Protein AF-A0A8H3HZH6-F1 (afdb_monomer)

Mean predicted aligned error: 16.49 Å

Structure (mmCIF, N/CA/C/O backbone):
data_AF-A0A8H3HZH6-F1
#
_entry.id   AF-A0A8H3HZH6-F1
#
loop_
_atom_site.group_PDB
_atom_site.id
_atom_site.type_symbol
_atom_site.label_atom_id
_atom_site.label_alt_id
_atom_site.label_comp_id
_atom_site.label_asym_id
_atom_site.label_entity_id
_atom_site.label_seq_id
_atom_site.pdbx_PDB_ins_code
_atom_site.Cartn_x
_atom_site.Cartn_y
_atom_site.Cartn_z
_atom_site.occupancy
_atom_site.B_iso_or_equiv
_atom_site.auth_seq_id
_atom_site.auth_comp_id
_atom_site.auth_asym_id
_atom_site.auth_atom_id
_atom_site.pdbx_PDB_model_num
ATOM 1 N N . MET A 1 1 ? 17.191 64.608 -0.508 1.00 42.56 1 MET A N 1
ATOM 2 C CA . MET A 1 1 ? 16.137 65.541 -0.047 1.00 42.56 1 MET A CA 1
ATOM 3 C C . MET A 1 1 ? 15.314 65.892 -1.285 1.00 42.56 1 MET A C 1
ATOM 5 O O . MET A 1 1 ? 15.886 66.500 -2.168 1.00 42.56 1 MET A O 1
ATOM 9 N N . ALA A 1 2 ? 14.079 65.461 -1.520 1.00 37.16 2 ALA A N 1
ATOM 10 C CA . ALA A 1 2 ? 13.022 64.976 -0.645 1.00 37.16 2 ALA A CA 1
ATOM 11 C C . ALA A 1 2 ? 12.243 63.813 -1.300 1.00 37.16 2 ALA A C 1
ATOM 13 O O . ALA A 1 2 ? 12.226 63.664 -2.519 1.00 37.16 2 ALA A O 1
ATOM 14 N N . CYS A 1 3 ? 11.642 62.995 -0.437 1.00 34.94 3 CYS A N 1
ATOM 15 C CA . CYS A 1 3 ? 10.731 61.892 -0.728 1.00 34.94 3 CYS A CA 1
ATOM 16 C C . CYS A 1 3 ? 9.368 62.367 -1.249 1.00 34.94 3 CYS A C 1
ATOM 18 O O . CYS A 1 3 ? 8.954 63.466 -0.892 1.00 34.94 3 CYS A O 1
ATOM 20 N N . MET A 1 4 ? 8.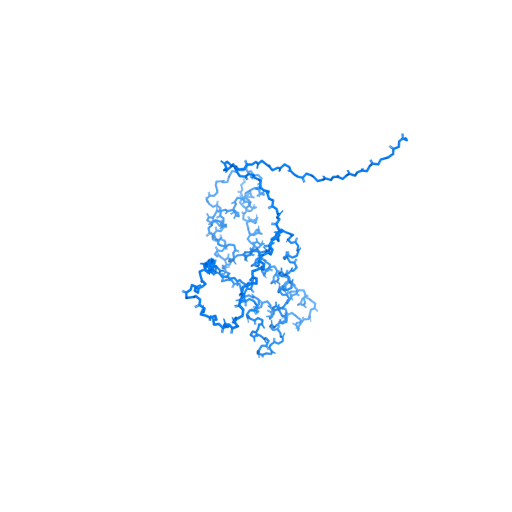654 61.474 -1.951 1.00 36.00 4 MET A N 1
ATOM 21 C CA . MET A 1 4 ? 7.293 60.960 -1.640 1.00 36.00 4 MET A CA 1
ATOM 22 C C . MET A 1 4 ? 6.729 60.245 -2.892 1.00 36.00 4 MET A C 1
ATOM 24 O O . MET A 1 4 ? 6.698 60.840 -3.960 1.00 36.00 4 MET A O 1
ATOM 28 N N . SER A 1 5 ? 6.597 58.906 -2.881 1.00 37.38 5 SER A N 1
ATOM 29 C CA . SER A 1 5 ? 5.371 58.126 -2.546 1.00 37.38 5 SER A CA 1
ATOM 30 C C . SER A 1 5 ? 4.333 58.187 -3.690 1.00 37.38 5 SER A C 1
ATOM 32 O O . SER A 1 5 ? 4.010 59.283 -4.116 1.00 37.38 5 SER A O 1
ATOM 34 N N . GLU A 1 6 ? 3.734 57.146 -4.269 1.00 37.59 6 GLU A N 1
ATOM 35 C CA . GLU A 1 6 ? 3.525 55.712 -4.005 1.00 37.59 6 GLU A CA 1
ATOM 36 C C . GLU A 1 6 ? 3.337 55.010 -5.378 1.00 37.59 6 GLU A C 1
ATOM 38 O O . GLU A 1 6 ? 3.194 55.692 -6.387 1.00 37.59 6 GLU A O 1
ATOM 43 N N . GLY A 1 7 ? 3.501 53.685 -5.507 1.00 35.84 7 GLY A N 1
ATOM 44 C CA . GLY A 1 7 ? 2.374 52.742 -5.680 1.00 35.84 7 GLY A CA 1
ATOM 45 C C . GLY A 1 7 ? 1.683 52.871 -7.057 1.00 35.84 7 GLY A C 1
ATOM 46 O O . GLY A 1 7 ? 1.222 53.933 -7.424 1.00 35.84 7 GLY A O 1
ATOM 47 N N . SER A 1 8 ? 1.467 51.861 -7.893 1.00 32.62 8 SER A N 1
ATOM 48 C CA . SER A 1 8 ? 1.307 50.429 -7.688 1.00 32.62 8 SER A CA 1
ATOM 49 C C . SER A 1 8 ? 0.962 49.794 -9.056 1.00 32.62 8 SER A C 1
ATOM 51 O O . SER A 1 8 ? 0.493 50.485 -9.954 1.00 32.62 8 SER A O 1
ATOM 53 N N . LEU A 1 9 ? 1.153 48.475 -9.155 1.00 35.97 9 LEU A N 1
ATOM 54 C CA . LEU A 1 9 ? 0.378 47.524 -9.971 1.00 35.97 9 LEU A CA 1
ATOM 55 C C . LEU A 1 9 ? 0.450 47.611 -11.514 1.00 35.97 9 LEU A C 1
ATOM 57 O O . LEU A 1 9 ? -0.189 48.412 -12.186 1.00 35.97 9 LEU A O 1
ATOM 61 N N . THR A 1 10 ? 1.160 46.623 -12.062 1.00 45.28 10 THR A N 1
ATOM 62 C CA . THR A 1 10 ? 0.930 45.992 -13.375 1.00 45.28 10 THR A CA 1
ATOM 63 C C . THR A 1 10 ? -0.520 45.429 -13.437 1.00 45.28 10 THR A C 1
ATOM 65 O O . THR A 1 1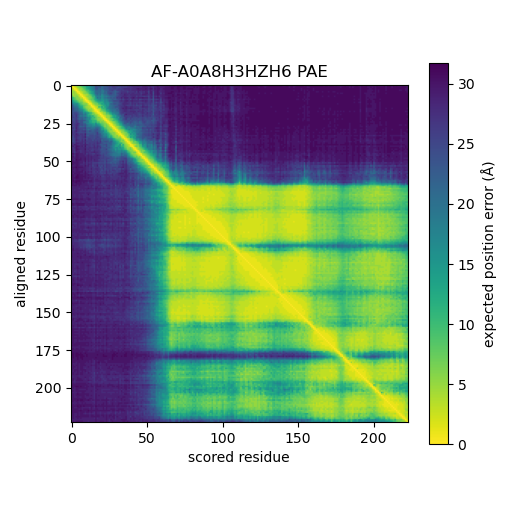0 ? -1.092 45.195 -12.368 1.00 45.28 10 THR A O 1
ATOM 68 N N . PRO A 1 11 ? -1.161 45.195 -14.613 1.00 47.19 11 PRO A N 1
ATOM 69 C CA . PRO A 1 11 ? -0.654 44.261 -15.618 1.00 47.19 11 PRO A CA 1
ATOM 70 C C . PRO A 1 11 ? -0.860 44.636 -17.095 1.00 47.19 11 PRO A C 1
ATOM 72 O O . PRO A 1 11 ? -1.882 45.152 -17.537 1.00 47.19 11 PRO A O 1
ATOM 75 N N . ASN A 1 12 ? 0.137 44.212 -17.870 1.00 48.34 12 ASN A N 1
ATOM 76 C CA . ASN A 1 12 ? 0.026 43.832 -19.271 1.00 48.34 12 ASN A CA 1
ATOM 77 C C . ASN A 1 12 ? -1.241 42.980 -19.480 1.00 48.34 12 ASN A C 1
ATOM 79 O O . ASN A 1 12 ? -1.318 41.850 -19.001 1.00 48.34 12 ASN A O 1
ATOM 83 N N . SER A 1 13 ? -2.229 43.521 -20.182 1.00 45.50 13 SER A N 1
ATOM 84 C CA . SER A 1 13 ? -3.333 42.758 -20.763 1.00 45.50 13 SER A CA 1
ATOM 85 C C . SER A 1 13 ? -3.584 43.335 -22.150 1.00 45.50 13 SER A C 1
ATOM 87 O O . SER A 1 13 ? -4.052 44.460 -22.310 1.00 45.50 13 SER A O 1
ATOM 89 N N . ALA A 1 14 ? -3.139 42.588 -23.157 1.00 46.59 14 ALA A N 1
ATOM 90 C CA . ALA A 1 14 ? -3.430 42.868 -24.551 1.00 46.59 14 ALA A CA 1
ATOM 91 C C . ALA A 1 14 ? -4.944 42.691 -24.802 1.00 46.59 14 ALA A C 1
ATOM 93 O O . ALA A 1 14 ? -5.542 41.797 -24.202 1.00 46.59 14 ALA A O 1
ATOM 94 N N . PRO A 1 15 ? -5.575 43.517 -25.652 1.00 49.03 15 PRO A N 1
ATOM 95 C CA . PRO A 1 15 ? -6.988 43.370 -25.991 1.00 49.03 15 PRO A CA 1
ATOM 96 C C . PRO A 1 15 ? -7.235 42.212 -26.976 1.00 49.03 15 PRO A C 1
ATOM 98 O O . PRO A 1 15 ? -6.506 42.060 -27.957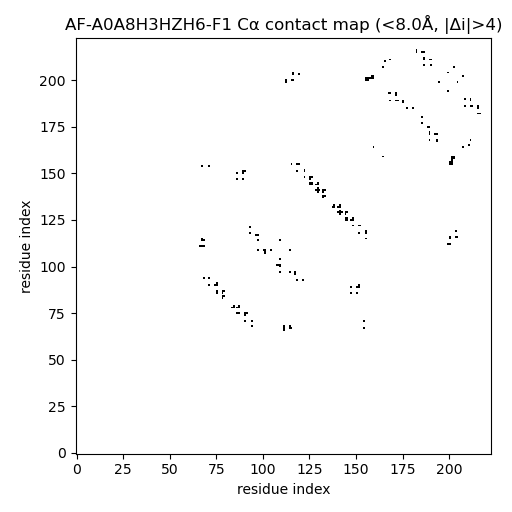 1.00 49.03 15 PRO A O 1
ATOM 101 N N . ASP A 1 16 ? -8.297 41.439 -26.730 1.00 43.91 16 ASP A N 1
ATOM 102 C CA . ASP A 1 16 ? -8.862 40.450 -27.655 1.00 43.91 16 ASP A CA 1
ATOM 103 C C . ASP A 1 16 ? -9.452 41.115 -28.916 1.00 43.91 16 ASP A C 1
ATOM 105 O O . ASP A 1 16 ? -9.878 42.274 -28.898 1.00 43.91 16 ASP A O 1
ATOM 109 N N . ALA A 1 17 ? -9.505 40.356 -30.015 1.00 53.81 17 ALA A N 1
ATOM 110 C CA . ALA A 1 17 ? -9.826 40.791 -31.382 1.00 53.81 17 ALA A CA 1
ATOM 111 C C . ALA A 1 17 ? -11.260 41.327 -31.622 1.00 53.81 17 ALA A C 1
ATOM 113 O O . ALA A 1 17 ? -11.624 41.587 -32.766 1.00 53.81 17 ALA A O 1
ATOM 114 N N . ASP A 1 18 ? -12.048 41.557 -30.568 1.00 51.75 18 ASP A N 1
ATOM 115 C CA . ASP A 1 18 ? -13.458 41.967 -30.648 1.00 51.75 18 ASP A CA 1
ATOM 116 C C . ASP A 1 18 ? -13.737 43.402 -30.154 1.00 51.75 18 ASP A C 1
ATOM 118 O O . ASP A 1 18 ? -14.893 43.796 -29.982 1.00 51.75 18 ASP A O 1
ATOM 122 N N . GLY A 1 19 ? -12.702 44.226 -29.955 1.00 54.84 19 GLY A N 1
ATOM 123 C CA . GLY A 1 19 ? -12.835 45.690 -30.005 1.00 54.84 19 GLY A CA 1
ATOM 124 C C . GLY A 1 19 ? -13.855 46.330 -29.049 1.00 54.84 19 GLY A C 1
ATOM 125 O O . GLY A 1 19 ? -14.486 47.323 -29.412 1.00 54.84 19 GLY A O 1
ATOM 126 N N . ARG A 1 20 ? -14.033 45.810 -27.827 1.00 48.19 20 ARG A N 1
ATOM 127 C CA . ARG A 1 20 ? -14.873 46.461 -26.805 1.00 48.19 20 ARG A CA 1
ATOM 128 C C . ARG A 1 20 ? -14.065 46.860 -25.582 1.00 48.19 20 ARG A C 1
ATOM 130 O O . ARG A 1 20 ? -13.800 46.058 -24.695 1.00 48.19 20 ARG A O 1
ATOM 137 N N . ALA A 1 21 ? -13.745 48.146 -25.530 1.00 38.12 21 ALA A N 1
ATOM 138 C CA . ALA A 1 21 ? -13.441 48.855 -24.297 1.00 38.12 21 ALA A CA 1
ATOM 139 C C . ALA A 1 21 ? -14.623 49.765 -23.920 1.00 38.12 21 ALA A C 1
ATOM 141 O O . ALA A 1 21 ? -15.498 50.031 -24.743 1.00 38.12 21 ALA A O 1
ATOM 142 N N . VAL A 1 22 ? -14.541 50.325 -22.710 1.00 41.56 22 VAL A N 1
ATOM 143 C CA . VAL A 1 22 ? -15.356 51.422 -22.147 1.00 41.56 22 VAL A CA 1
ATOM 144 C C . VAL A 1 22 ? -16.562 50.925 -21.328 1.00 41.56 22 VAL A C 1
ATOM 146 O O . VAL A 1 22 ? -17.554 50.447 -21.863 1.00 41.56 22 VAL A O 1
ATOM 149 N N . ILE A 1 23 ? -16.424 50.782 -20.001 1.00 39.16 23 ILE A N 1
ATOM 150 C CA . ILE A 1 23 ? -16.437 51.824 -18.941 1.00 39.16 23 ILE A CA 1
ATOM 151 C C . ILE A 1 23 ? -17.796 52.552 -18.881 1.00 39.16 23 ILE A C 1
ATOM 153 O O . ILE A 1 23 ? -18.158 53.298 -19.777 1.00 39.16 23 ILE A O 1
ATO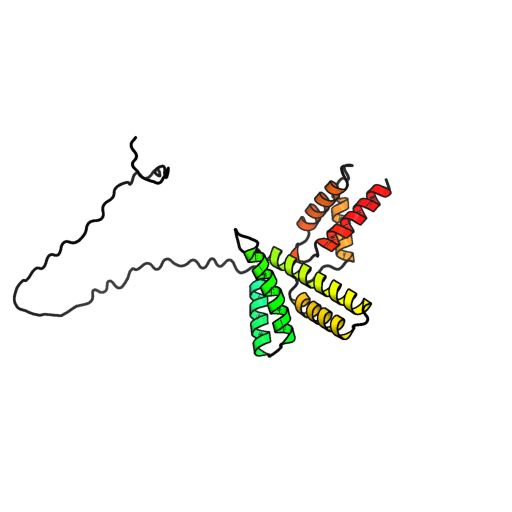M 157 N N . THR A 1 24 ? -18.528 52.397 -17.778 1.00 40.97 24 THR A N 1
ATOM 158 C CA . THR A 1 24 ? -18.887 53.474 -16.826 1.00 40.97 24 THR A CA 1
ATOM 159 C C . THR A 1 24 ? -20.099 53.063 -16.001 1.00 40.97 24 THR A C 1
ATOM 161 O O . THR A 1 24 ? -21.209 52.846 -16.474 1.00 40.97 24 THR A O 1
ATOM 164 N N . ASN A 1 25 ? -19.819 52.967 -14.713 1.00 46.00 25 ASN A N 1
ATOM 165 C CA . ASN A 1 25 ? -20.746 52.911 -13.607 1.00 46.00 25 ASN A CA 1
ATOM 166 C C . ASN A 1 25 ? -21.435 54.287 -13.473 1.00 46.00 25 ASN A C 1
ATOM 168 O O . ASN A 1 25 ? -20.732 55.293 -13.415 1.00 46.00 25 ASN A O 1
ATOM 172 N N . ASN A 1 26 ? -22.769 54.349 -13.429 1.00 42.47 26 ASN A N 1
ATOM 173 C CA . ASN A 1 26 ? -23.524 55.478 -12.859 1.00 42.47 26 ASN A CA 1
ATOM 174 C C . ASN A 1 26 ? -24.984 55.024 -12.657 1.00 42.47 26 ASN A C 1
ATOM 176 O O . ASN A 1 26 ? -25.710 54.773 -13.612 1.00 42.47 26 ASN A O 1
ATOM 180 N N . MET A 1 27 ? -25.374 54.635 -11.445 1.00 38.91 27 MET A N 1
ATOM 181 C CA . MET A 1 27 ? -25.937 55.522 -10.420 1.00 38.91 27 MET A CA 1
ATOM 182 C C . MET A 1 27 ? -27.237 56.207 -10.873 1.00 38.91 27 MET A C 1
ATOM 184 O O . MET A 1 27 ? -27.240 57.141 -11.664 1.00 38.91 27 MET A O 1
ATOM 188 N N . PHE A 1 28 ? -28.336 55.710 -10.300 1.00 44.03 28 PHE A N 1
ATOM 189 C CA . PHE A 1 28 ? -29.500 56.467 -9.837 1.00 44.03 28 PHE A CA 1
ATOM 190 C C . PHE A 1 28 ? -30.035 57.596 -10.735 1.00 44.03 28 PHE A C 1
ATOM 192 O O . PHE A 1 28 ? -29.518 58.710 -10.752 1.00 44.03 28 PHE A O 1
ATOM 199 N N . ARG A 1 29 ? -31.237 57.388 -11.283 1.00 41.62 29 ARG A N 1
ATOM 200 C CA . ARG A 1 29 ? -32.200 58.486 -11.429 1.00 41.62 29 ARG A CA 1
ATOM 201 C C . ARG A 1 29 ? -33.621 58.005 -11.163 1.00 41.62 29 ARG A C 1
ATOM 203 O O . ARG A 1 29 ? -34.257 57.364 -11.992 1.00 41.62 29 ARG A O 1
ATOM 210 N N . GLN A 1 30 ? -34.092 58.339 -9.964 1.00 41.88 30 GLN A N 1
ATOM 211 C CA . GLN A 1 30 ? -35.499 58.340 -9.591 1.00 41.88 30 GLN A CA 1
ATOM 212 C C . GLN A 1 30 ? -36.287 59.231 -10.556 1.00 41.88 30 GLN A C 1
ATOM 214 O O . GLN A 1 30 ? -35.918 60.381 -10.804 1.00 41.88 30 GLN A O 1
ATOM 219 N N . ARG A 1 31 ? -37.418 58.721 -11.040 1.00 37.19 31 ARG A N 1
ATOM 220 C CA . ARG A 1 31 ? -38.524 59.545 -11.523 1.00 37.19 31 ARG A CA 1
ATOM 221 C C . ARG A 1 31 ? -39.779 59.107 -10.784 1.00 37.19 31 ARG A C 1
ATOM 223 O O . ARG A 1 31 ? -40.437 58.139 -11.147 1.00 37.19 31 ARG A O 1
ATOM 230 N N . VAL A 1 32 ? -40.050 59.817 -9.696 1.00 39.25 32 VAL A N 1
ATOM 231 C CA . VAL A 1 32 ? -41.335 59.800 -9.005 1.00 39.25 32 VAL A CA 1
ATOM 232 C C . VAL A 1 32 ? -42.295 60.616 -9.867 1.00 39.25 32 VAL A C 1
ATOM 234 O O . VAL A 1 32 ? -42.118 61.823 -10.006 1.00 39.25 32 VAL A O 1
ATOM 237 N N . CYS A 1 33 ? -43.290 59.964 -10.466 1.00 33.44 33 CYS A N 1
ATOM 238 C CA . CYS A 1 33 ? -44.463 60.647 -10.999 1.00 33.44 33 CYS A CA 1
ATOM 239 C C . CYS A 1 33 ? -45.615 60.441 -10.018 1.00 33.44 33 CYS A C 1
ATOM 241 O O . CYS A 1 33 ? -46.236 59.383 -9.972 1.00 33.44 33 CYS A O 1
ATOM 243 N N . LEU A 1 34 ? -45.870 61.482 -9.226 1.00 46.75 34 LEU A N 1
ATOM 244 C CA . LEU A 1 34 ? -47.130 61.704 -8.531 1.00 46.75 34 LEU A CA 1
ATOM 245 C C . LEU A 1 34 ? -48.154 62.167 -9.572 1.00 46.75 34 LEU A C 1
ATOM 247 O O . LEU A 1 34 ? -48.068 63.286 -10.072 1.00 46.75 34 LEU A O 1
ATOM 251 N N . CYS A 1 35 ? -49.113 61.309 -9.907 1.00 34.81 35 CYS A N 1
ATOM 252 C CA . CYS A 1 35 ? -50.311 61.711 -10.631 1.00 34.81 35 CYS A CA 1
ATOM 253 C C . CYS A 1 35 ? -51.535 61.097 -9.943 1.00 34.81 35 CYS A C 1
ATOM 255 O O . CYS A 1 35 ? -51.683 59.881 -9.910 1.00 34.81 35 CYS A O 1
ATOM 257 N N . GLY A 1 36 ? -52.369 61.970 -9.374 1.00 38.59 36 GLY A N 1
ATOM 258 C CA . GLY A 1 36 ? -53.824 61.820 -9.314 1.00 38.59 36 GLY A CA 1
ATOM 259 C C . GLY A 1 36 ? -54.407 60.643 -8.530 1.00 38.59 36 GLY A C 1
ATOM 260 O O . GLY A 1 36 ? -54.709 59.606 -9.101 1.00 38.59 36 GLY A O 1
ATOM 261 N N . SER A 1 37 ? -54.652 60.868 -7.236 1.00 50.69 37 SER A N 1
ATOM 262 C CA . SER A 1 37 ? -55.791 60.404 -6.417 1.00 50.69 37 SER A CA 1
ATOM 263 C C . SER A 1 37 ? -56.590 59.151 -6.816 1.00 50.69 37 SER A C 1
ATOM 265 O O . SER A 1 37 ? -57.819 59.183 -6.798 1.00 50.69 37 SER A O 1
ATOM 267 N N . GLN A 1 38 ? -55.940 58.007 -7.036 1.00 39.31 3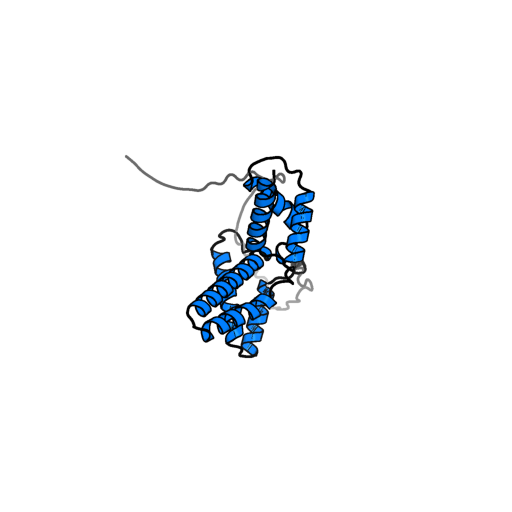8 GLN A N 1
ATOM 268 C CA . GLN A 1 38 ? -56.578 56.723 -6.745 1.00 39.31 38 GLN A CA 1
ATOM 269 C C . GLN A 1 38 ? -55.542 55.635 -6.468 1.00 39.31 38 GLN A C 1
ATOM 271 O O . GLN A 1 38 ? -54.765 55.232 -7.330 1.00 39.31 38 GLN A O 1
ATOM 276 N N . VAL A 1 39 ? -55.531 55.148 -5.228 1.00 45.44 39 VAL A N 1
ATOM 277 C CA . VAL A 1 39 ? -54.754 53.974 -4.836 1.00 45.44 39 VAL A CA 1
ATOM 278 C C . VAL A 1 39 ? -55.442 52.747 -5.434 1.00 45.44 39 VAL A C 1
ATOM 280 O O . VAL A 1 39 ? -56.345 52.169 -4.838 1.00 45.44 39 VAL A O 1
ATOM 283 N N . CYS A 1 40 ? -55.025 52.350 -6.632 1.00 32.56 40 CYS A N 1
ATOM 284 C CA . CYS A 1 40 ? -55.362 51.054 -7.211 1.00 32.56 40 CYS A CA 1
ATOM 285 C C . CYS A 1 40 ? -54.128 50.154 -7.156 1.00 32.56 40 CYS A C 1
ATOM 287 O O . CYS A 1 40 ? -53.352 50.059 -8.103 1.00 32.56 40 CYS A O 1
ATOM 289 N N . PHE A 1 41 ? -53.950 49.468 -6.025 1.00 40.66 41 PHE A N 1
ATOM 290 C CA . PHE A 1 41 ? -52.987 48.378 -5.908 1.00 40.66 41 PHE A CA 1
ATOM 291 C C . PHE A 1 41 ? -53.590 47.127 -6.554 1.00 40.66 41 PHE A C 1
ATOM 293 O O . PHE A 1 41 ? -54.241 46.308 -5.910 1.00 40.66 41 PHE A O 1
ATOM 300 N N . ARG A 1 42 ? -53.425 47.005 -7.870 1.00 42.12 42 ARG A N 1
ATOM 301 C CA . ARG A 1 42 ? -53.772 45.801 -8.625 1.00 42.12 42 ARG A CA 1
ATOM 302 C C . ARG A 1 42 ? -52.541 45.395 -9.417 1.00 42.12 42 ARG A C 1
ATOM 304 O O . ARG A 1 42 ? -52.437 45.672 -10.604 1.00 42.12 42 ARG A O 1
ATOM 311 N N . TYR A 1 43 ? -51.583 44.759 -8.744 1.00 45.53 43 TYR A N 1
ATOM 312 C CA . TYR A 1 43 ? -50.508 44.061 -9.443 1.00 45.53 43 TYR A CA 1
ATOM 313 C C . TYR A 1 43 ? -51.092 42.798 -10.076 1.00 45.53 43 TYR A C 1
ATOM 315 O O . TYR A 1 43 ? -51.086 41.711 -9.504 1.00 45.53 43 TYR A O 1
ATOM 323 N N . THR A 1 44 ? -51.616 42.952 -11.288 1.00 44.94 44 THR A N 1
ATOM 324 C CA . THR A 1 44 ? -51.597 41.879 -12.276 1.00 44.94 44 THR A CA 1
ATOM 325 C C . THR A 1 44 ? -50.133 41.533 -12.522 1.00 44.94 44 THR A C 1
ATOM 327 O O . THR A 1 44 ? -49.425 42.279 -13.199 1.00 44.94 44 THR A O 1
ATOM 330 N N . LEU A 1 45 ? -49.658 40.443 -11.917 1.00 51.69 45 LEU A N 1
ATOM 331 C CA . LEU A 1 45 ? -48.338 39.904 -12.216 1.00 51.69 45 LEU A CA 1
ATOM 332 C C . LEU A 1 45 ? -48.292 39.555 -13.712 1.00 51.69 45 LEU A C 1
ATOM 334 O O . LEU A 1 45 ? -49.131 38.774 -14.175 1.00 51.69 45 LEU A O 1
ATOM 338 N N . PRO A 1 46 ? -47.353 40.122 -14.487 1.00 45.81 46 PRO A N 1
ATOM 339 C CA . PRO A 1 46 ? -47.164 39.716 -15.865 1.00 45.81 46 PRO A CA 1
ATOM 340 C C . PRO A 1 46 ? -46.750 38.243 -15.888 1.00 45.81 46 PRO A C 1
ATOM 342 O O . PRO A 1 46 ? -45.832 37.818 -15.185 1.00 45.81 46 PRO A O 1
ATOM 345 N N . ARG A 1 47 ? -47.424 37.462 -16.735 1.00 49.38 47 ARG A N 1
ATOM 346 C CA . ARG A 1 47 ? -47.133 36.055 -17.062 1.00 49.38 47 ARG A CA 1
ATOM 347 C C . ARG A 1 47 ? -45.833 35.921 -17.877 1.00 49.38 47 ARG A C 1
ATOM 349 O O . ARG A 1 47 ? -45.752 35.128 -18.803 1.00 49.38 47 ARG A O 1
ATOM 356 N N . SER A 1 48 ? -44.819 36.713 -17.552 1.00 51.69 48 SER A N 1
ATOM 357 C CA . SER A 1 48 ? -43.438 36.577 -18.008 1.00 51.69 48 SER A CA 1
ATOM 358 C C . SER A 1 48 ? -42.630 36.015 -16.841 1.00 51.69 48 SER A C 1
ATOM 360 O O . SER A 1 48 ? -41.747 36.665 -16.279 1.00 51.69 48 SER A O 1
ATOM 362 N N . ALA A 1 49 ? -43.035 34.828 -16.396 1.00 50.47 49 ALA A N 1
ATOM 363 C CA . ALA A 1 49 ? -42.372 34.101 -15.333 1.00 50.47 49 ALA A CA 1
ATOM 364 C C . ALA A 1 49 ? -41.011 33.613 -15.845 1.00 50.47 49 ALA A C 1
ATOM 366 O O . ALA A 1 49 ? -40.935 32.691 -16.647 1.00 50.47 49 ALA A O 1
ATOM 367 N N . LEU A 1 50 ? -39.961 34.282 -15.369 1.00 51.59 50 LEU A N 1
ATOM 368 C CA . LEU A 1 50 ? -38.610 33.759 -15.172 1.00 51.59 50 LEU A CA 1
ATOM 369 C C . LEU A 1 50 ? -38.039 32.915 -16.323 1.00 51.59 50 LEU A C 1
ATOM 371 O O . LEU A 1 50 ? -37.762 31.730 -16.167 1.00 51.59 50 LEU A O 1
ATOM 375 N N . SER A 1 51 ? -37.667 33.580 -17.414 1.00 45.38 51 SER A N 1
ATOM 376 C CA . SER A 1 51 ? -36.569 33.123 -18.279 1.00 45.38 51 SER A CA 1
ATOM 377 C C . SER A 1 51 ? -35.212 33.400 -17.616 1.00 45.38 51 SER A C 1
ATOM 379 O O . SER A 1 51 ? -34.301 33.940 -18.238 1.00 45.38 51 SER A O 1
ATOM 381 N N . PHE A 1 52 ? -35.063 33.084 -16.327 1.00 48.28 52 PHE A N 1
ATOM 382 C CA . PHE A 1 52 ? -33.733 32.961 -15.746 1.00 48.28 52 PHE A CA 1
ATOM 383 C C . PHE A 1 52 ? -33.208 31.620 -16.227 1.00 48.28 52 PHE A C 1
ATOM 385 O O . PHE A 1 52 ? -33.528 30.578 -15.659 1.00 48.28 52 PHE A O 1
ATOM 392 N N . GLY A 1 53 ? -32.464 31.658 -17.333 1.00 53.16 53 GLY A N 1
ATOM 393 C CA . GLY A 1 53 ? -31.690 30.527 -17.812 1.00 53.16 53 GLY A CA 1
ATOM 394 C C . GLY A 1 53 ? -30.772 30.069 -16.692 1.00 53.16 53 GLY A C 1
ATOM 395 O O . GLY A 1 53 ? -29.706 30.639 -16.483 1.00 53.16 53 GLY A O 1
ATOM 396 N N . ILE A 1 54 ? -31.214 29.063 -15.939 1.00 60.06 54 ILE A N 1
ATOM 397 C CA . ILE A 1 54 ? -30.342 28.278 -15.083 1.00 60.06 54 ILE A CA 1
ATOM 398 C C . ILE A 1 54 ? -29.345 27.668 -16.067 1.00 60.06 54 ILE A C 1
ATOM 400 O O . ILE A 1 54 ? -29.775 26.866 -16.902 1.00 60.06 54 ILE A O 1
ATOM 404 N N . PRO A 1 55 ? -28.053 28.054 -16.054 1.00 54.28 55 PRO A N 1
ATOM 405 C CA . PRO A 1 55 ? -27.089 27.346 -16.870 1.00 54.28 55 PRO A CA 1
ATOM 406 C C . PRO A 1 55 ? -27.174 25.900 -16.406 1.00 54.28 55 PRO A C 1
ATOM 408 O O .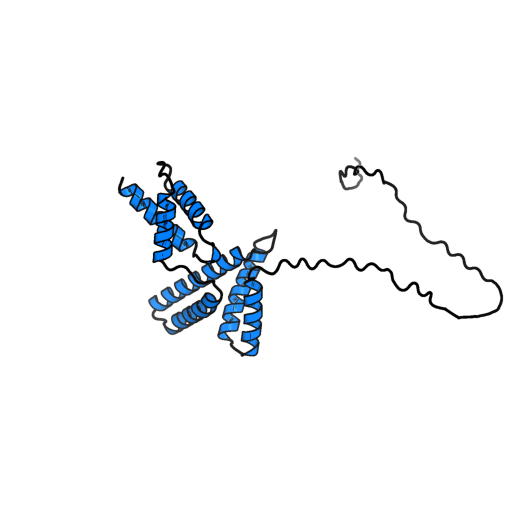 PRO A 1 55 ? -27.015 25.625 -15.211 1.00 54.28 55 PRO A O 1
ATOM 411 N N . ALA A 1 56 ? -27.517 24.998 -17.327 1.00 51.72 56 ALA A N 1
ATOM 412 C CA . ALA A 1 56 ? -27.448 23.577 -17.073 1.00 51.72 56 ALA A CA 1
ATOM 413 C C . ALA A 1 56 ? -26.051 23.339 -16.507 1.00 51.72 56 ALA A C 1
ATOM 415 O O . ALA A 1 56 ? -25.048 23.499 -17.209 1.00 51.72 56 ALA A O 1
ATOM 416 N N . ARG A 1 57 ? -25.973 23.060 -15.200 1.00 56.00 57 ARG A N 1
ATOM 417 C CA . ARG A 1 57 ? -24.755 22.519 -14.626 1.00 56.00 57 ARG A CA 1
ATOM 418 C C . ARG A 1 57 ? -24.626 21.204 -15.355 1.00 56.00 57 ARG A C 1
ATOM 420 O O . ARG A 1 57 ? -25.356 20.263 -15.054 1.00 56.00 57 ARG A O 1
ATOM 427 N N . HIS A 1 58 ? -23.779 21.189 -16.375 1.00 53.16 58 HIS A N 1
ATOM 428 C CA . HIS A 1 58 ? -23.256 19.963 -16.916 1.00 53.16 58 HIS A CA 1
ATOM 429 C C . HIS A 1 58 ? -22.578 19.318 -15.713 1.00 53.16 58 HIS A C 1
ATOM 431 O O . HIS A 1 58 ? -21.458 19.667 -15.347 1.00 53.16 58 HIS A O 1
ATOM 437 N N . PHE A 1 59 ? -23.314 18.455 -15.010 1.00 54.31 59 PHE A N 1
ATOM 438 C CA . PHE A 1 59 ? -22.693 17.386 -14.265 1.00 54.31 59 PHE A CA 1
ATOM 439 C C . PHE A 1 59 ? -21.941 16.647 -15.356 1.00 54.31 59 PHE A C 1
ATOM 441 O O . PHE A 1 59 ? -22.553 15.918 -16.137 1.00 54.31 59 PHE A O 1
ATOM 448 N N . ALA A 1 60 ? -20.654 16.968 -15.500 1.00 51.44 60 ALA A N 1
ATOM 449 C CA . ALA A 1 60 ? -19.736 16.140 -16.241 1.00 51.44 60 ALA A CA 1
ATOM 450 C C . ALA A 1 60 ? -19.920 14.759 -15.624 1.00 51.44 60 ALA A C 1
ATOM 452 O O . ALA A 1 60 ? -19.511 14.491 -14.495 1.00 51.44 60 ALA A O 1
ATOM 453 N N . SER A 1 61 ? -20.689 13.934 -16.322 1.00 49.12 61 SER A N 1
ATOM 454 C CA . SER A 1 61 ? -20.903 12.539 -16.000 1.00 49.12 61 SER A CA 1
ATOM 455 C C . SER A 1 61 ? -19.685 11.800 -16.525 1.00 49.12 61 SER A C 1
ATOM 457 O O . SER A 1 61 ? -19.782 10.866 -17.310 1.00 49.12 61 SER A O 1
ATOM 459 N N . ASP A 1 62 ? -18.514 12.236 -16.067 1.00 58.28 62 ASP A N 1
ATOM 460 C CA . ASP A 1 62 ? -17.356 11.375 -16.027 1.00 58.28 62 ASP A CA 1
ATOM 461 C C . ASP A 1 62 ? -17.714 10.326 -14.978 1.00 58.28 62 ASP A C 1
ATOM 463 O O . ASP A 1 62 ? -17.546 10.523 -13.773 1.00 58.28 62 ASP A O 1
ATOM 467 N N . ALA A 1 63 ? -18.352 9.247 -15.437 1.00 47.81 63 ALA A N 1
ATOM 468 C CA . ALA A 1 63 ? -18.642 8.082 -14.624 1.00 47.81 63 ALA A CA 1
ATOM 469 C C . ALA A 1 63 ? -17.365 7.737 -13.843 1.00 47.81 63 ALA A C 1
ATOM 471 O O . ALA A 1 63 ? -16.299 7.616 -14.460 1.00 47.81 63 ALA A O 1
ATOM 472 N N . PRO A 1 64 ? -17.414 7.642 -12.503 1.00 50.72 64 PRO A N 1
ATOM 473 C CA . PRO A 1 64 ? -16.193 7.530 -11.736 1.00 50.72 64 PRO A CA 1
ATOM 474 C C . PRO A 1 64 ? -15.521 6.208 -12.095 1.00 50.72 64 PRO A C 1
ATOM 476 O O . PRO A 1 64 ? -16.014 5.127 -11.766 1.00 50.72 64 PRO A O 1
ATOM 479 N N . LYS A 1 65 ? -14.348 6.305 -12.733 1.00 57.84 65 LYS A N 1
ATOM 480 C CA . LYS A 1 65 ? -13.300 5.294 -12.575 1.00 57.84 65 LYS A CA 1
ATOM 481 C C . LYS A 1 65 ? -13.223 5.003 -11.080 1.00 57.84 65 LYS A C 1
ATOM 483 O O . LYS A 1 65 ? -13.126 5.950 -10.305 1.00 57.84 65 LYS A O 1
ATOM 488 N N . PHE A 1 66 ? -13.334 3.730 -10.704 1.00 73.06 66 PHE A N 1
ATOM 489 C CA . PHE A 1 66 ? -13.273 3.223 -9.332 1.00 73.06 66 PHE A CA 1
ATOM 490 C C . PHE A 1 66 ? -12.470 4.148 -8.390 1.00 73.06 66 PHE A C 1
ATOM 492 O O . PHE A 1 66 ? -11.241 4.150 -8.404 1.00 73.06 66 PHE A O 1
ATOM 499 N N . ASP A 1 67 ? -13.173 4.981 -7.612 1.00 86.00 67 ASP A N 1
ATOM 500 C CA . ASP A 1 67 ? -12.535 5.922 -6.690 1.00 86.00 67 ASP A CA 1
ATOM 501 C C . ASP A 1 67 ? -12.396 5.264 -5.317 1.00 86.00 67 ASP A C 1
ATOM 503 O O . ASP A 1 67 ? -13.349 5.118 -4.540 1.00 86.00 67 ASP A O 1
ATOM 507 N N . VAL A 1 68 ? -11.165 4.858 -5.030 1.00 89.12 68 VAL A N 1
ATOM 508 C CA . VAL A 1 68 ? -10.767 4.203 -3.784 1.00 89.12 68 VAL A CA 1
ATOM 509 C C . VAL A 1 68 ? -11.030 5.103 -2.576 1.00 89.12 68 VAL A C 1
ATOM 511 O O . VAL A 1 68 ? -11.422 4.616 -1.515 1.00 89.12 68 VAL A O 1
ATOM 514 N N . ARG A 1 69 ? -10.888 6.426 -2.724 1.00 90.50 69 ARG A N 1
ATOM 515 C CA . ARG A 1 69 ? -11.142 7.393 -1.649 1.00 90.50 69 ARG A CA 1
ATOM 516 C C . ARG A 1 69 ? -12.609 7.382 -1.238 1.00 90.50 69 ARG A C 1
ATOM 518 O O . ARG A 1 69 ? -12.913 7.453 -0.046 1.00 90.50 69 ARG A O 1
ATOM 525 N N . ILE A 1 70 ? -13.515 7.312 -2.213 1.00 91.38 70 ILE A N 1
ATOM 526 C CA . ILE A 1 70 ? -14.957 7.233 -1.958 1.00 91.38 70 ILE A CA 1
ATOM 527 C C . ILE A 1 70 ? -15.277 5.905 -1.268 1.00 91.38 70 ILE A C 1
ATOM 529 O O . ILE A 1 70 ? -15.903 5.924 -0.207 1.00 91.38 70 ILE A O 1
ATOM 533 N N . ARG A 1 71 ? -14.751 4.780 -1.776 1.00 91.44 71 ARG A N 1
ATOM 534 C CA . ARG A 1 71 ? -14.959 3.462 -1.150 1.00 91.44 71 ARG A CA 1
ATOM 535 C C . ARG A 1 71 ? -14.475 3.414 0.301 1.00 91.44 71 ARG A C 1
ATOM 537 O O . ARG A 1 71 ? -15.228 2.979 1.165 1.00 91.44 71 ARG A O 1
ATOM 544 N N . LEU A 1 72 ? -13.278 3.928 0.601 1.00 93.44 72 LEU A N 1
ATOM 545 C CA . LEU A 1 72 ? -12.755 4.002 1.975 1.00 93.44 72 LEU A CA 1
ATOM 546 C C . LEU A 1 72 ? -13.668 4.817 2.902 1.00 93.44 72 LEU A C 1
ATOM 548 O O . LEU A 1 72 ? -13.882 4.446 4.055 1.00 93.44 72 LEU A O 1
ATOM 552 N N . ARG A 1 73 ? -14.234 5.927 2.416 1.00 93.88 73 ARG A N 1
ATOM 553 C CA . ARG A 1 73 ? -15.156 6.750 3.215 1.00 93.88 73 ARG A CA 1
ATOM 554 C C . ARG A 1 73 ? -16.490 6.067 3.461 1.00 93.88 73 ARG A C 1
ATOM 556 O O . ARG A 1 73 ? -17.043 6.218 4.549 1.00 93.88 73 ARG A O 1
ATOM 563 N N . ASP A 1 74 ? -17.019 5.351 2.481 1.00 94.38 74 ASP A N 1
ATOM 564 C CA . ASP A 1 74 ? -18.280 4.633 2.648 1.00 94.38 74 ASP A CA 1
ATOM 565 C C . ASP A 1 74 ? -18.119 3.429 3.577 1.00 94.38 74 ASP A C 1
ATOM 567 O O . ASP A 1 74 ? -18.937 3.241 4.477 1.00 94.38 74 ASP A O 1
ATOM 571 N N . GLU A 1 75 ? -17.008 2.708 3.468 1.00 93.75 75 GLU A N 1
ATOM 572 C CA . GLU A 1 75 ? -16.636 1.635 4.394 1.00 93.75 75 GLU A CA 1
ATOM 573 C C . GLU A 1 75 ? -16.401 2.149 5.819 1.00 93.75 75 GLU A C 1
ATOM 575 O O . GLU A 1 75 ? -16.846 1.527 6.783 1.00 93.75 75 GLU A O 1
ATOM 580 N N . LEU A 1 76 ? -15.808 3.338 5.987 1.00 95.06 76 LEU A N 1
ATOM 581 C CA . LEU A 1 76 ? -15.714 3.974 7.303 1.00 95.06 76 LEU A CA 1
ATOM 582 C C . LEU A 1 76 ? -17.103 4.224 7.910 1.00 95.06 76 LEU A C 1
ATOM 584 O O . LEU A 1 76 ? -17.320 3.949 9.092 1.00 95.06 76 LEU A O 1
ATOM 588 N N . LYS A 1 77 ? -18.058 4.727 7.116 1.00 94.88 77 LYS A N 1
ATOM 589 C CA . LYS A 1 77 ? -19.439 4.934 7.587 1.00 94.88 77 LYS A CA 1
ATOM 590 C C . LYS A 1 77 ? -20.087 3.607 7.976 1.00 94.88 77 LYS A C 1
ATOM 592 O O . LYS A 1 77 ? -20.795 3.561 8.979 1.00 94.88 77 LYS A O 1
ATOM 597 N N . GLN A 1 78 ? -19.868 2.546 7.199 1.00 94.69 78 GLN A N 1
ATOM 598 C CA . GLN A 1 78 ? -20.388 1.215 7.515 1.00 94.69 78 GLN A CA 1
ATOM 599 C C . GLN A 1 78 ? -19.784 0.670 8.814 1.00 94.69 78 GLN A C 1
ATOM 601 O O . GLN A 1 78 ? -20.544 0.283 9.698 1.00 94.69 78 GLN A O 1
ATOM 606 N N . ALA A 1 79 ? -18.462 0.754 8.989 1.00 94.69 79 ALA A N 1
ATOM 607 C CA . ALA A 1 79 ? -17.771 0.334 10.210 1.00 94.69 79 ALA A CA 1
ATOM 608 C C . ALA A 1 79 ? -18.264 1.094 11.456 1.00 94.69 79 ALA A C 1
ATOM 610 O O . ALA A 1 79 ? -18.426 0.521 12.532 1.00 94.69 79 ALA A O 1
ATOM 611 N N . MET A 1 80 ? -18.565 2.389 11.318 1.00 94.31 80 MET A N 1
ATOM 612 C CA . MET A 1 80 ? -19.155 3.175 12.407 1.00 94.31 80 MET A CA 1
ATOM 613 C C . MET A 1 80 ? -20.582 2.727 12.750 1.00 94.31 80 MET A C 1
ATOM 615 O O . MET A 1 80 ? -20.945 2.710 13.925 1.00 94.31 80 MET A O 1
ATOM 619 N N . LYS A 1 81 ? -21.385 2.343 11.750 1.00 95.50 81 LYS A N 1
ATOM 620 C CA . LYS A 1 81 ? -22.744 1.819 11.964 1.00 95.50 81 LYS A CA 1
ATOM 621 C C . LYS A 1 81 ? -22.731 0.443 12.629 1.00 95.50 81 LYS A C 1
ATOM 623 O O . LYS A 1 81 ? -23.539 0.206 13.521 1.00 95.50 81 LYS A O 1
ATOM 628 N N . SER A 1 82 ? -21.811 -0.435 12.231 1.00 95.50 82 SER A N 1
ATOM 629 C CA . SER A 1 82 ? -21.634 -1.762 12.835 1.00 95.50 82 SER A CA 1
ATOM 630 C C . SER A 1 82 ? -20.894 -1.734 14.178 1.00 95.50 82 SER A C 1
ATOM 632 O O . SER A 1 82 ? -20.771 -2.776 14.814 1.00 95.50 82 SER A O 1
ATOM 634 N N . LYS A 1 83 ? -20.430 -0.557 14.633 1.00 94.75 83 LYS A N 1
ATOM 635 C CA . LYS A 1 83 ? -19.603 -0.364 15.841 1.00 94.75 83 LYS A CA 1
ATOM 636 C C . LYS A 1 83 ? -18.300 -1.176 15.828 1.00 94.75 83 LYS A C 1
ATOM 638 O O . LYS A 1 83 ? -17.759 -1.500 16.883 1.00 94.75 83 LYS A O 1
ATOM 643 N N . ASP A 1 84 ? -17.767 -1.448 14.641 1.00 94.75 84 ASP A N 1
ATOM 644 C CA . ASP A 1 84 ? -16.473 -2.099 14.466 1.00 94.75 84 ASP A CA 1
ATOM 645 C C . ASP A 1 84 ? -15.345 -1.080 14.709 1.00 94.75 84 ASP A C 1
ATOM 647 O O . ASP A 1 84 ? -14.936 -0.304 13.833 1.00 94.75 84 ASP A O 1
ATOM 651 N N . SER A 1 85 ? -14.876 -1.025 15.958 1.00 93.19 85 SER A N 1
ATOM 652 C CA . SER A 1 85 ? -13.829 -0.095 16.384 1.00 93.19 85 SER A CA 1
ATOM 653 C C . SER A 1 85 ? -12.495 -0.385 15.697 1.00 93.19 85 SER A C 1
ATOM 655 O O . SER A 1 85 ? -11.799 0.566 15.331 1.00 93.19 85 SER A O 1
ATOM 657 N N . PHE A 1 86 ? -12.184 -1.660 15.456 1.00 93.38 86 PHE A N 1
ATOM 658 C CA . PHE A 1 86 ? -10.957 -2.102 14.806 1.00 93.38 86 PHE A CA 1
ATOM 659 C C . PHE A 1 86 ? -10.910 -1.600 13.362 1.00 93.38 86 PHE A C 1
ATOM 661 O O . PHE A 1 86 ? -10.105 -0.723 13.041 1.00 93.38 86 PHE A O 1
ATOM 668 N N . ARG A 1 87 ? -11.875 -2.013 12.530 1.00 93.62 87 ARG A N 1
ATOM 669 C CA . ARG A 1 87 ? -11.955 -1.616 11.115 1.00 93.62 87 ARG A CA 1
ATOM 670 C C . ARG A 1 87 ? -12.049 -0.103 10.947 1.00 93.62 87 ARG A C 1
ATOM 672 O O . ARG A 1 87 ? -11.404 0.473 10.071 1.00 93.62 87 ARG A O 1
ATOM 679 N N . SER A 1 88 ? -12.811 0.572 11.812 1.00 95.38 88 SER A N 1
ATOM 680 C CA . SER A 1 88 ? -12.924 2.031 11.747 1.00 95.38 88 SER A CA 1
ATOM 681 C C . SER A 1 88 ? -11.594 2.740 12.036 1.00 95.38 88 SER A C 1
ATOM 683 O O . SER A 1 88 ? -11.294 3.755 11.407 1.00 95.38 88 SER A O 1
ATOM 685 N N . THR A 1 89 ? -10.782 2.222 12.961 1.00 95.31 89 THR A N 1
ATOM 686 C CA . THR A 1 89 ? -9.478 2.805 13.311 1.00 95.31 89 THR A CA 1
ATOM 687 C C . THR A 1 89 ? -8.473 2.597 12.186 1.00 95.31 89 THR A C 1
ATOM 689 O O . THR A 1 89 ? -7.832 3.564 11.767 1.00 95.31 89 THR A O 1
ATOM 692 N N . THR A 1 90 ? -8.425 1.392 11.614 1.00 95.25 90 THR A N 1
ATOM 693 C CA . THR A 1 90 ? -7.565 1.067 10.468 1.00 95.25 90 THR A CA 1
ATOM 694 C C . THR A 1 90 ? -7.869 1.965 9.264 1.00 95.25 90 THR A C 1
ATOM 696 O O . THR A 1 90 ? -6.965 2.590 8.707 1.00 95.25 90 THR A O 1
ATOM 699 N N . ILE A 1 91 ? -9.150 2.123 8.903 1.00 95.25 91 ILE A N 1
ATOM 700 C CA . ILE A 1 91 ? -9.553 2.965 7.763 1.00 95.25 91 ILE A CA 1
ATOM 701 C C . ILE A 1 91 ? -9.243 4.448 8.024 1.00 95.25 91 ILE A C 1
ATOM 703 O O . ILE A 1 91 ? -8.772 5.149 7.125 1.00 95.25 91 ILE A O 1
ATOM 707 N N . ARG A 1 92 ? -9.466 4.950 9.250 1.00 95.12 92 ARG A N 1
ATOM 708 C CA . ARG A 1 92 ? -9.118 6.340 9.605 1.00 95.12 92 ARG A CA 1
ATOM 709 C C . ARG A 1 92 ? -7.620 6.604 9.497 1.00 95.12 92 ARG A C 1
ATOM 711 O O . ARG A 1 92 ? -7.250 7.669 9.008 1.00 95.12 92 ARG A O 1
ATOM 718 N N . SER A 1 93 ? -6.788 5.654 9.925 1.00 95.00 93 SER A N 1
ATOM 719 C CA . SER A 1 93 ? -5.329 5.752 9.819 1.00 95.00 93 SER A CA 1
ATOM 720 C C . SER A 1 93 ? -4.902 5.990 8.366 1.00 95.00 93 SER A C 1
ATOM 722 O O . SER A 1 93 ? -4.242 6.983 8.062 1.00 95.00 93 SER A O 1
ATOM 724 N N . VAL A 1 94 ? -5.408 5.181 7.433 1.00 95.25 94 VAL A N 1
ATOM 725 C CA . VAL A 1 94 ? -5.113 5.339 6.000 1.00 95.25 94 VAL A CA 1
ATOM 726 C C . VAL A 1 94 ? -5.675 6.639 5.417 1.00 95.25 94 VAL A C 1
ATOM 728 O O . VAL A 1 94 ? -4.997 7.320 4.650 1.00 95.25 94 VAL A O 1
ATOM 731 N N . LEU A 1 95 ? -6.899 7.036 5.779 1.00 94.69 95 LEU A N 1
ATOM 732 C CA . LEU A 1 95 ? -7.462 8.313 5.320 1.00 94.69 95 LEU A CA 1
ATOM 733 C C . LEU A 1 95 ? -6.636 9.518 5.799 1.00 94.69 95 LEU A C 1
ATOM 735 O O . LEU A 1 95 ? -6.533 10.517 5.078 1.00 94.69 95 LEU A O 1
ATOM 739 N N . ALA A 1 96 ? -6.035 9.434 6.988 1.00 95.25 96 ALA A 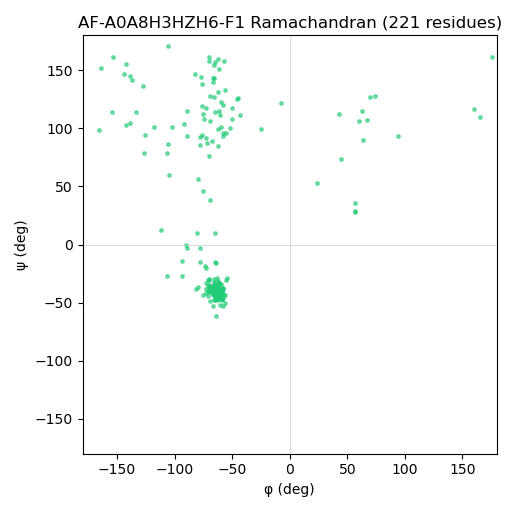N 1
ATOM 740 C CA . ALA A 1 96 ? -5.113 10.449 7.481 1.00 95.25 96 ALA A CA 1
ATOM 741 C C . ALA A 1 96 ? -3.828 10.489 6.642 1.00 95.25 96 ALA A C 1
ATOM 743 O O . ALA A 1 96 ? -3.400 11.575 6.257 1.00 95.25 96 ALA A O 1
ATOM 744 N N . GLU A 1 97 ? -3.259 9.337 6.278 1.00 93.88 97 GLU A N 1
ATOM 745 C CA . GLU A 1 97 ? -2.101 9.266 5.375 1.00 93.88 97 GLU A CA 1
ATOM 746 C C . GLU A 1 97 ? -2.407 9.861 3.991 1.00 93.88 97 GLU A C 1
ATOM 748 O O . GLU A 1 97 ? -1.623 10.662 3.483 1.00 93.88 97 GLU A O 1
ATOM 753 N N . ILE A 1 98 ? -3.580 9.561 3.419 1.00 92.94 98 ILE A N 1
ATOM 754 C CA . ILE A 1 98 ? -4.064 10.164 2.163 1.00 92.94 98 ILE A CA 1
ATOM 755 C C . ILE A 1 98 ? -4.159 11.687 2.295 1.00 92.94 98 ILE A C 1
ATOM 757 O O . ILE A 1 98 ? -3.682 12.422 1.434 1.00 92.94 98 ILE A O 1
ATOM 761 N N . THR A 1 99 ? -4.731 12.174 3.396 1.00 92.00 99 THR A N 1
ATOM 762 C CA . THR A 1 99 ? -4.869 13.615 3.653 1.00 92.00 99 THR A CA 1
ATOM 763 C C . THR A 1 99 ? -3.506 14.286 3.846 1.00 92.00 99 THR A C 1
ATOM 765 O O . THR A 1 99 ? -3.301 15.423 3.421 1.00 92.00 99 THR A O 1
ATOM 768 N N . ASN A 1 100 ? -2.552 13.599 4.472 1.00 92.69 100 ASN A N 1
ATOM 769 C CA . ASN A 1 100 ? -1.184 14.088 4.618 1.00 92.69 100 ASN A CA 1
ATOM 770 C C . ASN A 1 100 ? -0.476 14.160 3.258 1.00 92.69 100 ASN A C 1
ATOM 772 O O . ASN A 1 100 ? 0.204 15.146 2.982 1.00 92.69 100 ASN A O 1
ATOM 776 N N . ALA A 1 101 ? -0.687 13.170 2.388 1.00 90.56 101 ALA A N 1
ATOM 777 C CA . ALA A 1 101 ? -0.182 13.189 1.019 1.00 90.56 101 ALA A CA 1
ATOM 778 C C . ALA A 1 101 ? -0.829 14.301 0.173 1.00 90.56 101 ALA A C 1
ATOM 780 O O . ALA A 1 101 ? -0.125 14.967 -0.583 1.00 90.56 101 ALA A O 1
ATOM 781 N N . ASP A 1 102 ? -2.127 14.572 0.337 1.00 89.75 102 ASP A N 1
ATOM 782 C CA . ASP A 1 102 ? -2.785 15.730 -0.288 1.00 89.75 102 ASP A CA 1
ATOM 783 C C . ASP A 1 102 ? -2.132 17.046 0.154 1.00 89.75 102 ASP A C 1
ATOM 785 O O . ASP A 1 102 ? -1.811 17.889 -0.674 1.00 89.75 102 ASP A O 1
ATOM 789 N N . LYS A 1 103 ? -1.873 17.214 1.457 1.00 88.94 103 LYS A N 1
ATOM 790 C CA . LYS A 1 103 ? -1.233 18.427 1.998 1.00 88.94 103 LYS A CA 1
ATOM 791 C C . LYS A 1 103 ? 0.212 18.602 1.533 1.00 88.94 103 LYS A C 1
ATOM 793 O O . LYS A 1 103 ? 0.664 19.733 1.364 1.00 88.94 103 LYS A O 1
ATOM 798 N N . ALA A 1 104 ? 0.943 17.504 1.350 1.00 88.56 104 ALA A N 1
ATOM 799 C CA . ALA A 1 104 ? 2.299 17.544 0.814 1.00 88.56 104 ALA A CA 1
ATOM 800 C C . ALA A 1 104 ? 2.317 18.039 -0.646 1.00 88.56 104 ALA A C 1
ATOM 802 O O . ALA A 1 104 ? 3.251 18.730 -1.058 1.00 88.56 104 ALA A O 1
ATOM 803 N N . ASN A 1 105 ? 1.262 17.744 -1.412 1.00 84.12 105 ASN A N 1
ATOM 804 C CA . ASN A 1 105 ? 1.103 18.172 -2.798 1.00 84.12 105 ASN A CA 1
ATOM 805 C C . ASN A 1 105 ? 0.404 19.541 -2.879 1.00 84.12 105 ASN A C 1
ATOM 807 O O . ASN A 1 105 ? -0.814 19.650 -2.943 1.00 84.12 105 ASN A O 1
ATOM 811 N N . LYS A 1 106 ? 1.193 20.620 -2.931 1.00 74.31 106 LYS A N 1
ATOM 812 C CA . LYS A 1 106 ? 0.690 22.012 -2.914 1.00 74.31 106 LYS A CA 1
ATOM 813 C C . LYS A 1 106 ? -0.170 22.420 -4.122 1.00 74.31 106 LYS A C 1
ATOM 815 O O . LYS A 1 106 ? -0.814 23.460 -4.067 1.00 74.31 106 LYS A O 1
ATOM 820 N N . SER A 1 107 ? -0.145 21.652 -5.213 1.00 72.75 107 SER A N 1
ATOM 821 C CA . SER A 1 107 ? -0.706 22.073 -6.503 1.00 72.75 107 SER A CA 1
ATOM 822 C C . SER A 1 107 ? -2.019 21.378 -6.881 1.00 72.75 107 SER A C 1
ATOM 824 O O . SER A 1 107 ? -2.794 21.953 -7.638 1.00 72.75 107 SER A O 1
ATOM 826 N N . ALA A 1 108 ? -2.268 20.156 -6.396 1.00 77.56 108 ALA A N 1
ATOM 827 C CA . ALA A 1 108 ? -3.455 19.367 -6.732 1.00 77.56 108 ALA A CA 1
ATOM 828 C C . ALA A 1 108 ? -3.652 18.202 -5.740 1.00 77.56 108 ALA A C 1
ATOM 830 O O . ALA A 1 108 ? -2.661 17.694 -5.206 1.00 77.56 108 ALA A O 1
ATOM 831 N N . PRO A 1 109 ? -4.902 17.743 -5.519 1.00 79.12 109 PRO A N 1
ATOM 832 C CA . PRO A 1 109 ? -5.168 16.519 -4.765 1.00 79.12 109 PRO A CA 1
ATOM 833 C C . PRO A 1 109 ? -4.543 15.299 -5.452 1.00 79.12 109 PRO A C 1
ATOM 835 O O . PRO A 1 109 ? -4.410 15.259 -6.679 1.00 79.12 109 PRO A O 1
ATOM 838 N N . ILE A 1 110 ? -4.177 14.285 -4.664 1.00 84.38 110 ILE A N 1
ATOM 839 C CA . ILE A 1 110 ? -3.562 13.075 -5.217 1.00 84.38 110 ILE A CA 1
ATOM 840 C C . ILE A 1 110 ? -4.547 12.296 -6.092 1.00 84.38 110 ILE A C 1
ATOM 842 O O . ILE A 1 110 ? -5.725 12.149 -5.758 1.00 84.38 110 ILE A O 1
ATOM 846 N N . THR A 1 111 ? -4.042 11.770 -7.208 1.00 87.75 111 THR A N 1
ATOM 847 C CA . THR A 1 111 ? -4.790 10.906 -8.128 1.00 87.75 111 THR A CA 1
ATOM 848 C C . THR A 1 111 ? -5.074 9.530 -7.515 1.00 87.75 111 THR A C 1
ATOM 850 O O . THR A 1 111 ? -4.394 9.097 -6.581 1.00 87.75 111 THR A O 1
ATOM 853 N N . ASN A 1 112 ? -6.054 8.806 -8.066 1.00 86.31 112 ASN A N 1
ATOM 854 C CA . ASN A 1 112 ? -6.431 7.466 -7.593 1.00 86.31 112 ASN A CA 1
ATOM 855 C C . ASN A 1 112 ? -5.266 6.463 -7.639 1.00 86.31 112 ASN A C 1
ATOM 857 O O . ASN A 1 112 ? -5.090 5.695 -6.696 1.00 86.31 112 ASN A O 1
ATOM 861 N N . ASP A 1 113 ? -4.415 6.528 -8.664 1.00 83.31 113 ASP A N 1
ATOM 862 C CA . ASP A 1 113 ? -3.231 5.664 -8.775 1.00 83.31 113 ASP A CA 1
ATOM 863 C C . ASP A 1 113 ? -2.239 5.906 -7.629 1.00 83.31 113 ASP A C 1
ATOM 865 O O . ASP A 1 113 ? -1.676 4.971 -7.057 1.00 83.31 113 ASP A O 1
ATOM 869 N N . ASN A 1 114 ? -2.066 7.171 -7.237 1.00 85.81 114 ASN A N 1
ATOM 870 C CA . ASN A 1 114 ? -1.210 7.530 -6.113 1.00 85.81 114 ASN A CA 1
ATOM 871 C C . ASN A 1 114 ? -1.810 7.051 -4.782 1.00 85.81 114 ASN A C 1
ATOM 873 O O . ASN A 1 114 ? -1.061 6.596 -3.919 1.00 85.81 114 ASN A O 1
ATOM 877 N N . ILE A 1 115 ? -3.139 7.081 -4.626 1.00 89.75 115 ILE A N 1
ATOM 878 C CA . ILE A 1 115 ? -3.828 6.520 -3.449 1.00 89.75 115 ILE A CA 1
ATOM 879 C C . ILE A 1 115 ? -3.576 5.014 -3.339 1.00 89.75 115 ILE A C 1
ATOM 881 O O . ILE A 1 115 ? -3.268 4.529 -2.252 1.00 89.75 115 ILE A O 1
ATOM 885 N N . LEU A 1 116 ? -3.656 4.284 -4.452 1.00 88.56 116 LEU A N 1
ATOM 886 C CA . LEU A 1 116 ? -3.351 2.853 -4.483 1.00 88.56 116 LEU A CA 1
ATOM 887 C C . LEU A 1 116 ? -1.897 2.582 -4.088 1.00 88.56 116 LEU A C 1
ATOM 889 O O . LEU A 1 116 ? -1.650 1.741 -3.228 1.00 88.56 116 LEU A O 1
ATOM 893 N N . SER A 1 117 ? -0.942 3.352 -4.618 1.00 86.88 117 SER A N 1
ATOM 894 C CA . SER A 1 117 ? 0.468 3.215 -4.219 1.00 86.88 117 SER A CA 1
ATOM 895 C C . SER A 1 117 ? 0.701 3.520 -2.733 1.00 86.88 117 SER A C 1
ATOM 897 O O . SER A 1 117 ? 1.560 2.920 -2.091 1.00 86.88 117 SER A O 1
ATOM 899 N N . LEU A 1 118 ? -0.075 4.439 -2.153 1.00 90.62 118 LEU A N 1
ATOM 900 C CA . LEU A 1 118 ? 0.001 4.768 -0.734 1.00 90.62 118 LEU A CA 1
ATOM 901 C C . LEU A 1 118 ? -0.584 3.644 0.131 1.00 90.62 118 LEU A C 1
ATOM 903 O O . LEU A 1 118 ? 0.021 3.284 1.137 1.00 90.62 118 LEU A O 1
ATOM 907 N N . LEU A 1 119 ? -1.709 3.050 -0.279 1.00 91.25 119 LEU A N 1
ATOM 908 C CA . LEU A 1 119 ? -2.285 1.861 0.361 1.00 91.25 119 LEU A CA 1
ATOM 909 C C . LEU A 1 119 ? -1.311 0.681 0.364 1.00 91.25 119 LEU A C 1
ATOM 911 O O . LEU A 1 119 ? -1.131 0.020 1.380 1.00 91.25 119 LEU A O 1
ATOM 915 N N . GLN A 1 120 ? -0.644 0.442 -0.760 1.00 89.12 120 GLN A N 1
ATOM 916 C CA . GLN A 1 120 ? 0.388 -0.585 -0.871 1.00 89.12 120 GLN A CA 1
ATOM 917 C C . GLN A 1 120 ? 1.532 -0.356 0.131 1.00 89.12 120 GLN A C 1
ATOM 919 O O . GLN A 1 120 ? 1.900 -1.262 0.879 1.00 89.12 120 GLN A O 1
ATOM 924 N N . LYS A 1 121 ? 2.029 0.884 0.228 1.00 90.25 121 LYS A N 1
ATOM 925 C CA . LYS A 1 121 ? 3.054 1.263 1.215 1.00 90.25 121 LYS A CA 1
ATOM 926 C C . LYS A 1 121 ? 2.577 1.089 2.654 1.00 90.25 121 LYS A C 1
ATOM 928 O O . LYS A 1 121 ? 3.357 0.678 3.509 1.00 90.25 121 LYS A O 1
ATOM 933 N N . SER A 1 122 ? 1.321 1.413 2.946 1.00 92.00 122 SER A N 1
ATOM 934 C CA . SER A 1 122 ? 0.778 1.292 4.300 1.00 92.00 122 SER A CA 1
ATOM 935 C C . SER A 1 122 ? 0.608 -0.171 4.728 1.00 92.00 122 SER A C 1
ATOM 937 O O . SER A 1 122 ? 0.775 -0.471 5.911 1.00 92.00 122 SER A O 1
ATOM 939 N N . ILE A 1 123 ? 0.352 -1.084 3.785 1.00 92.31 123 ILE A N 1
ATOM 940 C CA . ILE A 1 123 ? 0.372 -2.534 4.019 1.00 92.31 123 ILE A CA 1
ATOM 941 C C . ILE A 1 123 ? 1.803 -3.016 4.264 1.00 92.31 123 ILE A C 1
ATOM 943 O O . ILE A 1 123 ? 2.037 -3.677 5.270 1.00 92.31 123 ILE A O 1
ATOM 947 N N . ALA A 1 124 ? 2.765 -2.624 3.420 1.00 90.56 124 ALA A N 1
ATOM 948 C CA . ALA A 1 124 ? 4.170 -3.012 3.586 1.00 90.56 124 ALA A CA 1
ATOM 949 C C . ALA A 1 124 ? 4.723 -2.613 4.968 1.00 90.56 124 ALA A C 1
ATOM 951 O O . ALA A 1 124 ? 5.333 -3.414 5.671 1.00 90.56 124 ALA A O 1
ATOM 952 N N . ARG A 1 125 ? 4.414 -1.393 5.426 1.00 92.94 125 ARG A N 1
ATOM 953 C CA . ARG A 1 125 ? 4.811 -0.932 6.767 1.00 92.94 125 ARG A CA 1
ATOM 954 C C . ARG A 1 125 ? 4.257 -1.815 7.884 1.00 92.94 125 ARG A C 1
ATOM 956 O O . ARG A 1 125 ? 4.970 -2.082 8.845 1.00 92.94 125 ARG A O 1
ATOM 963 N N . ARG A 1 126 ? 3.008 -2.270 7.764 1.00 94.31 126 ARG A N 1
ATOM 964 C CA . ARG A 1 126 ? 2.372 -3.145 8.758 1.00 94.31 126 ARG A CA 1
ATOM 965 C C . ARG A 1 126 ? 2.924 -4.565 8.711 1.00 94.31 126 ARG A C 1
ATOM 967 O O . ARG A 1 126 ? 3.149 -5.145 9.767 1.00 94.31 126 ARG A O 1
ATOM 974 N N . THR A 1 127 ? 3.217 -5.108 7.526 1.00 92.50 127 THR A N 1
ATOM 975 C CA . THR A 1 127 ? 3.879 -6.419 7.407 1.00 92.50 127 THR A CA 1
ATOM 976 C C . THR A 1 127 ? 5.283 -6.390 8.005 1.00 92.50 127 THR A C 1
ATOM 978 O O . THR A 1 127 ? 5.669 -7.312 8.727 1.00 92.50 127 THR A O 1
ATOM 981 N N . ASP A 1 128 ? 6.020 -5.297 7.790 1.00 93.81 128 ASP A N 1
ATOM 982 C CA . ASP A 1 128 ? 7.339 -5.097 8.388 1.00 93.81 128 ASP A CA 1
ATOM 983 C C . ASP A 1 128 ? 7.231 -5.004 9.916 1.00 93.81 128 ASP A C 1
ATOM 985 O O . ASP A 1 128 ? 7.961 -5.698 10.627 1.00 93.81 128 ASP A O 1
ATOM 989 N N . SER A 1 129 ? 6.280 -4.225 10.443 1.00 94.00 129 SER A N 1
ATOM 990 C CA . SER A 1 129 ? 6.014 -4.145 11.886 1.00 94.00 129 SER A CA 1
ATOM 991 C C . SER A 1 129 ? 5.598 -5.492 12.484 1.00 94.00 129 SER A C 1
ATOM 993 O O . SER A 1 129 ? 6.129 -5.881 13.524 1.00 94.00 129 SER A O 1
ATOM 995 N N . ALA A 1 130 ? 4.734 -6.256 11.810 1.00 94.75 130 ALA A N 1
ATOM 996 C CA . ALA A 1 130 ? 4.338 -7.595 12.243 1.00 94.75 130 ALA A CA 1
ATOM 997 C C . ALA A 1 130 ? 5.548 -8.541 12.345 1.00 94.75 130 ALA A C 1
ATOM 999 O O . ALA A 1 130 ? 5.701 -9.253 13.342 1.00 94.75 130 ALA A O 1
ATOM 1000 N N . SER A 1 131 ? 6.455 -8.507 11.360 1.00 94.44 131 SER A N 1
ATOM 1001 C CA . SER A 1 131 ? 7.686 -9.312 11.377 1.00 94.44 131 SER A CA 1
ATOM 1002 C C . SER A 1 131 ? 8.623 -8.935 12.535 1.00 94.44 131 SER A C 1
ATOM 1004 O O . SER A 1 131 ? 9.183 -9.809 13.208 1.00 94.44 131 SER A O 1
ATOM 1006 N N . GLN A 1 132 ? 8.738 -7.639 12.839 1.00 94.75 132 GLN A N 1
ATOM 1007 C CA . GLN A 1 132 ? 9.545 -7.140 13.953 1.00 94.75 132 GLN A CA 1
ATOM 1008 C C . GLN A 1 132 ? 8.946 -7.551 15.303 1.00 94.75 132 GLN A C 1
ATOM 1010 O O . GLN A 1 132 ? 9.678 -8.002 16.185 1.00 94.75 132 GLN A O 1
ATOM 1015 N N . PHE A 1 133 ? 7.621 -7.480 15.462 1.00 95.19 133 PHE A N 1
ATOM 1016 C CA . PHE A 1 133 ? 6.949 -7.926 16.685 1.00 95.19 133 PHE A CA 1
ATOM 1017 C C . PHE A 1 133 ? 7.053 -9.436 16.901 1.00 95.19 133 PHE A C 1
ATOM 1019 O O . PHE A 1 133 ? 7.279 -9.865 18.035 1.00 95.19 133 PHE A O 1
ATOM 1026 N N . ARG A 1 134 ? 6.988 -10.238 15.829 1.00 93.56 134 ARG A N 1
ATOM 1027 C CA . ARG A 1 134 ? 7.278 -11.680 15.902 1.00 93.56 134 ARG A CA 1
ATOM 1028 C C . ARG A 1 134 ? 8.700 -11.955 16.366 1.00 93.56 134 ARG A C 1
ATOM 1030 O O . ARG A 1 134 ? 8.896 -12.770 17.261 1.00 93.56 134 ARG A O 1
ATOM 1037 N N . THR A 1 135 ? 9.675 -11.237 15.812 1.00 94.31 135 THR A N 1
ATOM 1038 C CA . THR A 1 135 ? 11.085 -11.368 16.213 1.00 94.31 135 THR A CA 1
ATOM 1039 C C . THR A 1 135 ? 11.281 -10.990 17.687 1.00 94.31 135 THR A C 1
ATOM 1041 O O . THR A 1 135 ? 12.048 -11.627 18.402 1.00 94.31 135 THR A O 1
ATOM 1044 N N . ALA A 1 136 ? 10.518 -10.012 18.180 1.00 93.50 136 ALA A N 1
ATOM 1045 C CA . ALA A 1 136 ? 10.489 -9.606 19.585 1.00 93.50 136 ALA A CA 1
ATOM 1046 C C . ALA A 1 136 ? 9.624 -10.510 20.495 1.00 93.50 136 ALA A C 1
ATOM 1048 O O . ALA A 1 136 ? 9.372 -10.142 21.643 1.00 93.50 136 ALA A O 1
ATOM 1049 N N . SER A 1 137 ? 9.151 -11.667 20.009 1.00 93.25 137 SER A N 1
ATOM 1050 C CA . SER A 1 137 ? 8.280 -12.609 20.738 1.00 93.25 137 SER A CA 1
ATOM 1051 C C . SER A 1 137 ? 6.964 -12.000 21.258 1.00 93.25 137 SER A C 1
ATOM 1053 O O . SER A 1 137 ? 6.409 -12.462 22.252 1.00 93.25 137 SER A O 1
ATOM 1055 N N . ARG A 1 138 ? 6.442 -10.959 20.592 1.00 93.69 138 ARG A N 1
ATOM 1056 C CA . ARG A 1 138 ? 5.144 -10.328 20.896 1.00 93.69 138 ARG A CA 1
ATOM 1057 C C . ARG A 1 138 ? 4.109 -10.697 19.836 1.00 93.69 138 ARG A C 1
ATOM 1059 O O . ARG A 1 138 ? 3.808 -9.904 18.943 1.00 93.69 138 ARG A O 1
ATOM 1066 N N . THR A 1 139 ? 3.560 -11.903 19.937 1.00 92.12 139 THR A N 1
ATOM 1067 C CA . THR A 1 139 ? 2.583 -12.437 18.973 1.00 92.12 139 THR A CA 1
ATOM 1068 C C . THR A 1 139 ? 1.262 -11.671 18.989 1.00 92.12 139 THR A C 1
ATOM 1070 O O . THR A 1 139 ? 0.742 -11.374 17.920 1.00 92.12 139 THR A O 1
ATOM 1073 N N . ASP A 1 140 ? 0.795 -11.214 20.157 1.00 93.44 140 ASP A N 1
ATOM 1074 C CA . ASP A 1 140 ? -0.466 -10.460 20.279 1.00 93.44 140 ASP A CA 1
ATOM 1075 C C . ASP A 1 140 ? -0.482 -9.163 19.454 1.00 93.44 140 ASP A C 1
ATOM 1077 O O . ASP A 1 140 ? -1.529 -8.716 18.987 1.00 93.44 140 ASP A O 1
ATOM 1081 N N . LEU A 1 141 ? 0.675 -8.504 19.316 1.00 92.12 141 LEU A N 1
ATOM 1082 C CA . LEU A 1 141 ? 0.807 -7.286 18.511 1.00 92.12 141 LEU A CA 1
ATOM 1083 C C . LEU A 1 141 ? 0.967 -7.629 17.032 1.00 92.12 141 LEU A C 1
ATOM 1085 O O . LEU A 1 141 ? 0.387 -6.949 16.192 1.00 92.12 141 LEU A O 1
ATOM 1089 N N . ALA A 1 142 ? 1.712 -8.691 16.717 1.00 94.25 142 ALA A N 1
ATOM 1090 C CA . ALA A 1 142 ? 1.871 -9.146 15.343 1.00 94.25 142 ALA A CA 1
ATOM 1091 C C . ALA A 1 142 ? 0.523 -9.536 14.716 1.00 94.25 142 ALA A C 1
ATOM 1093 O O . ALA A 1 142 ? 0.222 -9.101 13.610 1.00 94.25 142 ALA A O 1
ATOM 1094 N N . GLU A 1 143 ? -0.317 -10.275 15.442 1.00 94.50 143 GLU A N 1
ATOM 1095 C CA . GLU A 1 143 ? -1.646 -10.681 14.969 1.00 94.50 143 GLU A CA 1
ATOM 1096 C C . GLU A 1 143 ? -2.565 -9.481 14.705 1.00 94.50 143 GLU A C 1
ATOM 1098 O O . GLU A 1 143 ? -3.320 -9.476 13.733 1.00 94.50 143 GLU A O 1
ATOM 1103 N N . LYS A 1 144 ? -2.473 -8.424 15.525 1.00 94.19 144 LYS A N 1
ATOM 1104 C CA . LYS A 1 144 ? -3.230 -7.181 15.304 1.00 94.19 144 LYS A CA 1
ATOM 1105 C C . LYS A 1 144 ? -2.805 -6.480 14.018 1.00 94.19 144 LYS A C 1
ATOM 1107 O O . LYS A 1 144 ? -3.668 -6.115 13.225 1.00 94.19 144 LYS A O 1
ATOM 1112 N N . GLU A 1 145 ? -1.501 -6.320 13.797 1.00 94.12 145 GLU A N 1
ATOM 1113 C CA . GLU A 1 145 ? -0.973 -5.704 12.571 1.00 94.12 145 GLU A CA 1
ATOM 1114 C C . GLU A 1 145 ? -1.338 -6.522 11.322 1.00 94.12 145 GLU A C 1
ATOM 1116 O O . GLU A 1 145 ? -1.698 -5.964 10.284 1.00 94.12 145 GLU A O 1
ATOM 1121 N N . GLU A 1 146 ? -1.319 -7.854 11.416 1.00 93.25 146 GLU A N 1
ATOM 1122 C CA . GLU A 1 146 ? -1.745 -8.738 10.326 1.00 93.25 146 GLU A CA 1
ATOM 1123 C C . GLU A 1 146 ? -3.242 -8.645 10.041 1.00 93.25 146 GLU A C 1
ATOM 1125 O O . GLU A 1 146 ? -3.644 -8.595 8.877 1.00 93.25 146 GLU A O 1
ATOM 1130 N N . ALA A 1 147 ? -4.072 -8.560 11.080 1.00 94.06 147 ALA A N 1
ATOM 1131 C CA . ALA A 1 147 ? -5.499 -8.321 10.917 1.00 94.06 147 ALA A CA 1
ATOM 1132 C C . ALA A 1 147 ? -5.765 -6.958 10.249 1.00 94.06 147 ALA A C 1
ATOM 1134 O O . ALA A 1 147 ? -6.637 -6.853 9.384 1.00 94.06 147 ALA A O 1
ATOM 1135 N N . GLU A 1 148 ? -4.983 -5.919 10.569 1.00 93.06 148 GLU A N 1
ATOM 1136 C CA . GLU A 1 148 ? -5.077 -4.628 9.876 1.00 93.06 148 GLU A CA 1
ATOM 1137 C C . GLU A 1 148 ? -4.679 -4.750 8.400 1.00 93.06 148 GLU A C 1
ATOM 1139 O O . GLU A 1 148 ? -5.363 -4.202 7.530 1.00 93.06 148 GLU A O 1
ATOM 1144 N N . CYS A 1 149 ? -3.612 -5.500 8.099 1.00 92.69 149 CYS A N 1
ATOM 1145 C CA . CYS A 1 149 ? -3.199 -5.781 6.722 1.00 92.69 149 CYS A CA 1
ATOM 1146 C C . CYS A 1 149 ? -4.318 -6.453 5.922 1.00 92.69 149 CYS A C 1
ATOM 1148 O O . CYS A 1 149 ? -4.561 -6.068 4.779 1.00 92.69 149 CYS A O 1
ATOM 1150 N N . GLN A 1 150 ? -5.013 -7.426 6.517 1.00 91.88 150 GLN A N 1
ATOM 1151 C CA . GLN A 1 150 ? -6.125 -8.133 5.873 1.00 91.88 150 GLN A CA 1
ATOM 1152 C C . GLN A 1 150 ? -7.315 -7.213 5.582 1.00 91.88 150 GLN A C 1
ATOM 1154 O O . GLN A 1 150 ? -7.938 -7.319 4.528 1.00 91.88 150 GLN A O 1
ATOM 1159 N N . VAL A 1 151 ? -7.623 -6.274 6.481 1.00 92.50 151 VAL A N 1
ATOM 1160 C CA . VAL A 1 151 ? -8.670 -5.273 6.222 1.00 92.50 151 VAL A CA 1
ATOM 1161 C C . VAL A 1 151 ? -8.286 -4.395 5.031 1.00 92.50 151 VAL A C 1
ATOM 1163 O O . VAL A 1 151 ? -9.123 -4.131 4.169 1.00 92.50 151 VAL A O 1
ATOM 1166 N N . LEU A 1 152 ? -7.029 -3.950 4.962 1.00 91.25 152 LEU A N 1
ATOM 1167 C CA . LEU A 1 152 ? -6.553 -3.064 3.897 1.00 91.25 152 LEU A CA 1
ATOM 1168 C C . LEU A 1 152 ? -6.388 -3.767 2.547 1.00 91.25 152 LEU A C 1
ATOM 1170 O O . LEU A 1 152 ? -6.649 -3.150 1.511 1.00 91.25 152 LEU A O 1
ATOM 1174 N N . SER A 1 153 ? -6.012 -5.046 2.535 1.00 88.00 153 SER A N 1
ATOM 1175 C CA . SER A 1 153 ? -5.855 -5.818 1.299 1.00 88.00 153 SER A CA 1
ATOM 1176 C C . SER A 1 153 ? -7.170 -5.966 0.529 1.00 88.00 153 SER A C 1
ATOM 1178 O O . SER A 1 153 ? -7.147 -5.975 -0.698 1.00 88.00 153 SER A O 1
ATOM 1180 N N . GLY A 1 154 ? -8.318 -5.960 1.218 1.00 87.81 154 GLY A N 1
ATOM 1181 C CA . GLY A 1 154 ? -9.644 -5.973 0.589 1.00 87.81 154 GLY A CA 1
ATOM 1182 C C . GLY A 1 154 ? -9.986 -4.720 -0.233 1.00 87.81 154 GLY A C 1
ATOM 1183 O O . GLY A 1 154 ? -10.933 -4.743 -1.018 1.00 87.81 154 GLY A O 1
ATOM 1184 N N . PHE A 1 155 ? -9.230 -3.628 -0.079 1.00 87.31 155 PHE A N 1
ATOM 1185 C CA . PHE A 1 155 ? -9.411 -2.396 -0.859 1.00 87.31 155 PHE A CA 1
ATOM 1186 C C . PHE A 1 155 ? -8.533 -2.331 -2.109 1.00 87.31 155 PHE A C 1
ATOM 1188 O O . PHE A 1 155 ? -8.759 -1.472 -2.966 1.00 87.31 155 PHE A O 1
ATOM 1195 N N . LEU A 1 156 ? -7.533 -3.207 -2.211 1.00 84.62 156 LEU A N 1
ATOM 1196 C CA . LEU A 1 156 ? -6.691 -3.312 -3.391 1.00 84.62 156 LEU A CA 1
ATOM 1197 C C . LEU A 1 156 ? -7.383 -4.176 -4.456 1.00 84.62 156 LEU A C 1
ATOM 1199 O O . LEU A 1 156 ? -8.108 -5.115 -4.120 1.00 84.62 156 LEU A O 1
ATOM 1203 N N . PRO A 1 157 ? -7.174 -3.883 -5.751 1.00 81.88 157 PRO A N 1
ATOM 1204 C CA . PRO A 1 157 ? -7.566 -4.812 -6.803 1.00 81.88 157 PRO A CA 1
ATOM 1205 C C . PRO A 1 157 ? -6.780 -6.122 -6.661 1.00 81.88 157 PRO A C 1
ATOM 1207 O O . PRO A 1 157 ? -5.718 -6.155 -6.035 1.00 81.88 157 PRO A O 1
ATOM 1210 N N . ALA A 1 158 ? -7.302 -7.196 -7.257 1.00 76.88 158 ALA A N 1
ATOM 1211 C CA . ALA A 1 158 ? -6.640 -8.496 -7.260 1.00 76.88 158 ALA A CA 1
ATOM 1212 C C . ALA A 1 158 ? -5.179 -8.344 -7.715 1.00 76.88 158 ALA A C 1
ATOM 1214 O O . ALA A 1 158 ? -4.910 -7.880 -8.825 1.00 76.88 158 ALA A O 1
ATOM 1215 N N . GLN A 1 159 ? -4.249 -8.687 -6.823 1.00 76.69 159 GLN A N 1
ATOM 1216 C CA . GLN A 1 159 ? -2.823 -8.612 -7.111 1.00 76.69 159 GLN A CA 1
ATOM 1217 C C . GLN A 1 159 ? -2.412 -9.797 -7.982 1.00 76.69 159 GLN A C 1
ATOM 1219 O O . GLN A 1 159 ? -2.931 -10.904 -7.826 1.00 76.69 159 GLN A O 1
ATOM 1224 N N . LEU A 1 160 ? -1.476 -9.559 -8.898 1.00 77.00 160 LEU A N 1
ATOM 1225 C CA . LEU A 1 160 ? -0.876 -10.633 -9.686 1.00 77.00 160 LEU A CA 1
ATOM 1226 C C . LEU A 1 160 ? -0.041 -11.543 -8.777 1.00 77.00 160 LEU A C 1
ATOM 1228 O O . LEU A 1 160 ? 0.614 -11.069 -7.846 1.00 77.00 160 LEU A O 1
ATOM 1232 N N . SER A 1 161 ? -0.056 -12.848 -9.056 1.00 82.31 161 SER A N 1
ATOM 1233 C CA . SER A 1 161 ? 0.831 -13.797 -8.385 1.00 82.31 161 SER A CA 1
ATOM 1234 C C . SER A 1 161 ? 2.291 -13.513 -8.738 1.00 82.31 161 SER A C 1
ATOM 1236 O O . SER A 1 161 ? 2.600 -12.932 -9.781 1.00 82.31 161 SER A O 1
ATOM 1238 N N . GLU A 1 162 ? 3.209 -13.949 -7.877 1.00 79.81 162 GLU A N 1
ATOM 1239 C CA . GLU A 1 162 ? 4.643 -13.775 -8.116 1.00 79.81 162 GLU A CA 1
ATOM 1240 C C . GLU A 1 162 ? 5.106 -14.418 -9.429 1.00 79.81 162 GLU A C 1
ATOM 1242 O O . GLU A 1 162 ? 5.906 -13.815 -10.142 1.00 79.81 162 GLU A O 1
ATOM 1247 N N . GLU A 1 163 ? 4.551 -15.582 -9.773 1.00 81.44 163 GLU A N 1
ATOM 1248 C CA . GLU A 1 163 ? 4.838 -16.314 -11.012 1.00 81.44 163 GLU A CA 1
ATOM 1249 C C . GLU A 1 163 ? 4.403 -15.537 -12.261 1.00 81.44 163 GLU A C 1
ATOM 1251 O O . GLU A 1 163 ? 5.131 -15.468 -13.251 1.00 81.44 163 GLU A O 1
ATOM 1256 N N . GLU A 1 164 ? 3.227 -14.909 -12.214 1.00 82.50 164 GLU A N 1
ATOM 1257 C CA . GLU A 1 164 ? 2.708 -14.113 -13.326 1.00 82.50 164 GLU A CA 1
ATOM 1258 C C . GLU A 1 164 ? 3.522 -12.823 -13.505 1.00 82.50 164 GLU A C 1
ATOM 1260 O O . GLU A 1 164 ? 3.771 -12.392 -14.633 1.00 82.50 164 GLU A O 1
ATOM 1265 N N . ILE A 1 165 ? 4.001 -12.230 -12.405 1.00 84.25 165 ILE A N 1
ATOM 1266 C CA . ILE A 1 165 ? 4.936 -11.097 -12.450 1.00 84.25 165 ILE A CA 1
ATOM 1267 C C . ILE A 1 165 ? 6.241 -11.520 -13.134 1.00 84.25 165 ILE A C 1
ATOM 1269 O O . ILE A 1 165 ? 6.704 -10.814 -14.031 1.00 84.25 165 ILE A O 1
ATOM 1273 N N . ASP A 1 166 ? 6.810 -12.667 -12.759 1.00 84.12 166 ASP A N 1
ATOM 1274 C CA . ASP A 1 166 ? 8.068 -13.163 -13.331 1.00 84.12 166 ASP A CA 1
ATOM 1275 C C . ASP A 1 166 ? 7.921 -13.480 -14.820 1.00 84.12 166 ASP A C 1
ATOM 1277 O O . ASP A 1 166 ? 8.754 -13.067 -15.636 1.00 84.12 166 ASP A O 1
ATOM 1281 N N . ARG A 1 167 ? 6.809 -14.118 -15.200 1.00 86.50 167 ARG A N 1
ATOM 1282 C CA . ARG A 1 167 ? 6.470 -14.378 -16.600 1.00 86.50 167 ARG A CA 1
ATOM 1283 C C . ARG A 1 167 ? 6.394 -13.080 -17.399 1.00 86.50 167 ARG A C 1
ATOM 1285 O O . ARG A 1 167 ? 7.098 -12.936 -18.397 1.00 86.50 167 ARG A O 1
ATOM 1292 N N . ARG A 1 168 ? 5.612 -12.100 -16.9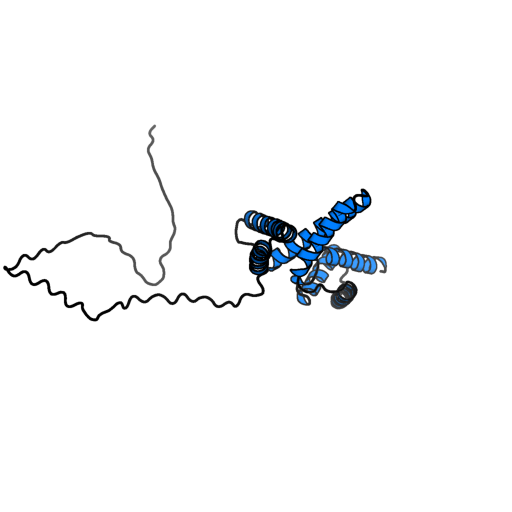45 1.00 85.38 168 ARG A N 1
ATOM 1293 C CA . ARG A 1 168 ? 5.470 -10.809 -17.641 1.00 85.38 168 ARG A CA 1
ATOM 1294 C C . ARG A 1 168 ? 6.770 -10.017 -17.702 1.00 85.38 168 ARG A C 1
ATOM 1296 O O . ARG A 1 168 ? 7.021 -9.342 -18.699 1.00 85.38 168 ARG A O 1
ATOM 1303 N N . LEU A 1 169 ? 7.607 -10.094 -16.667 1.00 85.94 169 LEU A N 1
ATOM 1304 C CA . LEU A 1 169 ? 8.936 -9.484 -16.681 1.00 85.94 169 LEU A CA 1
ATOM 1305 C C . LEU A 1 169 ? 9.847 -10.146 -17.715 1.00 85.94 169 LEU A C 1
ATOM 1307 O O . LEU A 1 169 ? 10.512 -9.434 -18.461 1.00 85.94 169 LEU A O 1
ATOM 1311 N N . SER A 1 170 ? 9.833 -11.476 -17.818 1.00 85.50 170 SER A N 1
ATOM 1312 C CA . SER A 1 170 ? 10.607 -12.198 -18.836 1.00 85.50 170 SER A CA 1
ATOM 1313 C C . SER A 1 170 ? 10.135 -11.888 -20.264 1.00 85.50 170 SER A C 1
ATOM 1315 O O . SER A 1 170 ? 10.956 -11.663 -21.152 1.00 85.50 170 SER A O 1
ATOM 1317 N N . GLU A 1 171 ? 8.820 -11.772 -20.477 1.00 87.06 171 GLU A N 1
ATOM 1318 C CA . GLU A 1 171 ? 8.226 -11.357 -21.753 1.00 87.06 171 GLU A CA 1
ATOM 1319 C C . GLU A 1 171 ? 8.557 -9.896 -22.099 1.00 87.06 171 GLU A C 1
ATOM 1321 O O . GLU A 1 171 ? 8.767 -9.559 -23.263 1.00 87.06 171 GLU A O 1
ATOM 1326 N N . ALA A 1 172 ? 8.620 -9.005 -21.107 1.00 86.38 172 ALA A N 1
ATOM 1327 C CA . ALA A 1 172 ? 9.067 -7.630 -21.313 1.00 86.38 172 ALA A CA 1
ATOM 1328 C C . ALA A 1 172 ? 10.575 -7.564 -21.603 1.00 86.38 172 ALA A C 1
ATOM 1330 O O . ALA A 1 172 ? 11.008 -6.746 -22.414 1.00 86.38 172 ALA A O 1
ATOM 1331 N N . PHE A 1 173 ? 11.369 -8.434 -20.973 1.00 84.69 173 PHE A N 1
ATOM 1332 C CA . PHE A 1 173 ? 12.813 -8.506 -21.167 1.00 84.69 173 PHE A CA 1
ATOM 1333 C C . PHE A 1 173 ? 13.180 -9.034 -22.557 1.00 84.69 173 PHE A C 1
ATOM 1335 O O . PHE A 1 173 ? 14.072 -8.479 -23.187 1.00 84.69 173 PHE A O 1
ATOM 1342 N N . SER A 1 174 ? 12.462 -10.032 -23.083 1.00 83.75 174 SER A N 1
ATOM 1343 C CA . SER A 1 174 ? 12.704 -10.561 -24.435 1.00 83.75 174 SER A CA 1
ATOM 1344 C C . SER A 1 174 ? 12.400 -9.554 -25.549 1.00 83.75 174 SER A C 1
ATOM 1346 O O . SER A 1 174 ? 13.042 -9.583 -26.597 1.00 83.75 174 SER A O 1
ATOM 1348 N N . LYS A 1 175 ? 11.455 -8.632 -25.319 1.00 82.06 175 LYS A N 1
ATOM 1349 C CA . LYS A 1 175 ? 11.140 -7.523 -26.237 1.00 82.06 175 LYS A CA 1
ATOM 1350 C C . LYS A 1 175 ? 12.203 -6.425 -26.237 1.00 82.06 175 LYS A C 1
ATOM 1352 O O . LYS A 1 175 ? 12.227 -5.603 -27.151 1.00 82.06 175 LYS A O 1
ATOM 1357 N N . LEU A 1 176 ? 13.047 -6.366 -25.208 1.00 80.06 176 LEU A N 1
ATOM 1358 C CA . LEU A 1 176 ? 14.130 -5.401 -25.132 1.00 80.06 176 LEU A CA 1
ATOM 1359 C C . LEU A 1 176 ? 15.370 -5.989 -25.790 1.00 80.06 176 LEU A C 1
ATOM 1361 O O . LEU A 1 176 ? 15.989 -6.922 -25.285 1.00 80.06 176 LEU A O 1
ATOM 1365 N N . GLU A 1 177 ? 15.792 -5.382 -26.893 1.00 68.75 177 GLU A N 1
ATOM 1366 C CA . GLU A 1 177 ? 17.136 -5.615 -27.398 1.00 68.75 177 GLU A CA 1
ATOM 1367 C C . GLU A 1 177 ? 18.128 -5.152 -26.325 1.00 68.75 177 GLU A C 1
ATOM 1369 O O . GLU A 1 177 ? 18.173 -3.972 -25.958 1.00 68.75 177 GLU A O 1
ATOM 1374 N N . VAL A 1 178 ? 18.893 -6.098 -25.771 1.00 65.19 178 VAL A N 1
ATOM 1375 C CA . VAL A 1 178 ? 19.909 -5.847 -24.742 1.00 65.19 178 VAL A CA 1
ATOM 1376 C C . VAL A 1 178 ? 21.071 -5.095 -25.387 1.00 65.19 178 VAL A C 1
ATOM 1378 O O . VAL A 1 178 ? 22.120 -5.658 -25.696 1.00 65.19 178 VAL A O 1
ATOM 1381 N N . THR A 1 179 ? 20.885 -3.800 -25.627 1.00 59.66 179 THR A N 1
ATOM 1382 C CA . THR A 1 179 ? 21.990 -2.906 -25.951 1.00 59.66 179 THR A CA 1
ATOM 1383 C C . THR A 1 179 ? 22.766 -2.704 -24.661 1.00 59.66 179 THR A C 1
ATOM 1385 O O . THR A 1 179 ? 22.211 -2.224 -23.671 1.00 59.66 179 THR A O 1
ATOM 1388 N N . VAL A 1 180 ? 24.029 -3.125 -24.665 1.00 60.56 180 VAL A N 1
ATOM 1389 C CA . VAL A 1 180 ? 24.955 -3.084 -23.529 1.00 60.56 180 VAL A CA 1
ATOM 1390 C C . VAL A 1 180 ? 25.176 -1.628 -23.112 1.00 60.56 180 VAL A C 1
ATOM 1392 O O . VAL A 1 180 ? 26.073 -0.938 -23.577 1.00 60.56 180 VAL A O 1
ATOM 1395 N N . GLY A 1 181 ? 24.284 -1.118 -22.281 1.00 68.00 181 GLY A N 1
ATOM 1396 C CA . GLY A 1 181 ? 24.335 0.207 -21.694 1.00 68.00 181 GLY A CA 1
ATOM 1397 C C . GLY A 1 181 ? 23.913 0.081 -20.243 1.00 68.00 181 GLY A C 1
ATOM 1398 O O . GLY A 1 181 ? 23.084 -0.768 -19.929 1.00 68.00 181 GLY A O 1
ATOM 1399 N N . ASN A 1 182 ? 24.533 0.894 -19.383 1.00 76.94 182 ASN A N 1
ATOM 1400 C CA . ASN A 1 182 ? 24.359 0.984 -17.929 1.00 76.94 182 ASN A CA 1
ATOM 1401 C C . ASN A 1 182 ? 23.194 0.144 -17.352 1.00 76.94 182 ASN A C 1
ATOM 1403 O O . ASN A 1 182 ? 22.039 0.424 -17.686 1.00 76.94 182 ASN A O 1
ATOM 1407 N N . PRO A 1 183 ? 23.437 -0.799 -16.419 1.00 74.88 183 PRO A N 1
ATOM 1408 C CA . PRO A 1 183 ? 22.403 -1.712 -15.911 1.00 74.88 183 PRO A CA 1
ATOM 1409 C C . PRO A 1 183 ? 21.176 -0.982 -15.340 1.00 74.88 183 PRO A C 1
ATOM 1411 O O . PRO A 1 183 ? 20.049 -1.454 -15.473 1.00 74.88 183 PRO A O 1
ATOM 1414 N N . GLY A 1 184 ? 21.359 0.222 -14.784 1.00 79.38 184 GLY A N 1
ATOM 1415 C CA . GLY A 1 184 ? 20.251 1.070 -14.332 1.00 79.38 184 GLY A CA 1
ATOM 1416 C C . GLY A 1 184 ? 19.324 1.557 -15.457 1.00 79.38 184 GLY A C 1
ATOM 1417 O O . GLY A 1 184 ? 18.114 1.655 -15.254 1.00 79.38 184 GLY A O 1
ATOM 1418 N N . ALA A 1 185 ? 19.854 1.812 -16.656 1.00 82.56 185 ALA A N 1
ATOM 1419 C CA . ALA A 1 185 ? 19.060 2.222 -17.815 1.00 82.56 185 ALA A CA 1
ATOM 1420 C C . ALA A 1 185 ? 18.207 1.067 -18.365 1.00 82.56 185 ALA A C 1
ATOM 1422 O O . ALA A 1 185 ? 17.068 1.291 -18.777 1.00 82.56 185 ALA A O 1
ATOM 1423 N N . LEU A 1 186 ? 18.726 -0.166 -18.329 1.00 83.00 186 LEU A N 1
ATOM 1424 C CA . LEU A 1 186 ? 17.982 -1.370 -18.718 1.00 83.00 186 LEU A CA 1
ATOM 1425 C C . LEU A 1 186 ? 16.783 -1.615 -17.795 1.00 83.00 186 LEU A C 1
ATOM 1427 O O . LEU A 1 186 ? 15.676 -1.827 -18.286 1.00 83.00 186 LEU A O 1
ATOM 1431 N N . VAL A 1 187 ? 16.969 -1.488 -16.475 1.00 85.31 187 VAL A N 1
ATOM 1432 C CA . VAL A 1 187 ? 15.868 -1.610 -15.503 1.00 85.31 187 VAL A CA 1
ATOM 1433 C C . VAL A 1 187 ? 14.781 -0.566 -15.775 1.00 85.31 187 VAL A C 1
ATOM 1435 O O . VAL A 1 187 ? 13.600 -0.904 -15.805 1.00 85.31 187 VAL A O 1
ATOM 1438 N N . GLY A 1 188 ? 15.158 0.691 -16.037 1.00 85.88 188 GLY A N 1
ATOM 1439 C CA . GLY A 1 188 ? 14.196 1.751 -16.362 1.00 85.88 188 GLY A CA 1
ATOM 1440 C C . GLY A 1 188 ? 13.366 1.454 -17.619 1.00 85.88 188 GLY A C 1
ATOM 1441 O O . GLY A 1 188 ? 12.149 1.651 -17.615 1.00 85.88 188 GLY A O 1
ATOM 1442 N N . LYS A 1 189 ? 14.001 0.927 -18.676 1.00 86.75 189 LYS A N 1
ATOM 1443 C CA . LYS A 1 189 ? 13.310 0.499 -19.906 1.00 86.75 189 LYS A CA 1
ATOM 1444 C C . LYS A 1 189 ? 12.373 -0.686 -19.654 1.00 86.75 189 LYS A C 1
ATOM 1446 O O . LYS A 1 189 ? 11.233 -0.648 -20.109 1.00 86.75 189 LYS A O 1
ATOM 1451 N N . LEU A 1 190 ? 12.815 -1.687 -18.888 1.00 86.69 190 LEU A N 1
ATOM 1452 C CA . LEU A 1 190 ? 12.007 -2.858 -18.529 1.00 86.69 190 LEU A CA 1
ATOM 1453 C C . LEU A 1 190 ? 10.742 -2.462 -17.768 1.00 86.69 190 LEU A C 1
ATOM 1455 O O . LEU A 1 190 ? 9.652 -2.903 -18.120 1.00 86.69 190 LEU A O 1
ATOM 1459 N N . MET A 1 191 ? 10.868 -1.577 -16.775 1.00 86.12 191 MET A N 1
ATOM 1460 C CA . MET A 1 191 ? 9.714 -1.068 -16.029 1.00 86.12 191 MET A CA 1
ATOM 1461 C C . MET A 1 191 ? 8.723 -0.347 -16.938 1.00 86.12 191 MET A C 1
ATOM 1463 O O . MET A 1 191 ? 7.518 -0.536 -16.795 1.00 86.12 191 MET A O 1
ATOM 1467 N N . LYS A 1 192 ? 9.208 0.450 -17.897 1.00 86.62 192 LYS A N 1
ATOM 1468 C CA . LYS A 1 192 ? 8.336 1.148 -18.845 1.00 86.62 192 LYS A CA 1
ATOM 1469 C C . LYS A 1 192 ? 7.497 0.161 -19.667 1.00 86.62 192 LYS A C 1
ATOM 1471 O O . LYS A 1 192 ? 6.277 0.271 -19.651 1.00 86.62 192 LYS A O 1
ATOM 1476 N N . VAL A 1 193 ? 8.133 -0.834 -20.289 1.00 86.75 193 VAL A N 1
ATOM 1477 C CA . VAL A 1 193 ? 7.448 -1.860 -21.102 1.00 86.75 193 VAL A CA 1
ATOM 1478 C C . VAL A 1 193 ? 6.488 -2.708 -20.256 1.00 86.75 193 VAL A C 1
ATOM 1480 O O . VAL A 1 193 ? 5.378 -3.031 -20.684 1.00 86.75 193 VAL A O 1
ATOM 1483 N N . PHE A 1 194 ? 6.879 -3.032 -19.021 1.00 86.12 194 PHE A N 1
ATOM 1484 C CA . PHE A 1 194 ? 6.038 -3.783 -18.091 1.00 86.12 194 PHE A CA 1
ATOM 1485 C C . PHE A 1 194 ? 4.745 -3.028 -17.741 1.00 86.12 194 PHE A C 1
ATOM 1487 O O . PHE A 1 194 ? 3.658 -3.600 -17.832 1.00 86.12 194 PHE A O 1
ATOM 1494 N N . TYR A 1 195 ? 4.841 -1.736 -17.402 1.00 83.31 195 TYR A N 1
ATOM 1495 C CA . TYR A 1 195 ? 3.678 -0.906 -17.056 1.00 83.31 195 TYR A CA 1
ATOM 1496 C C . TYR A 1 195 ? 2.861 -0.428 -18.264 1.00 83.31 195 TYR A C 1
ATOM 1498 O O . TYR A 1 195 ? 1.735 0.025 -18.087 1.00 83.31 195 TYR A O 1
ATOM 1506 N N . GLU A 1 196 ? 3.394 -0.522 -19.483 1.00 84.75 196 GLU A N 1
ATOM 1507 C CA . GLU A 1 196 ? 2.595 -0.377 -20.710 1.00 84.75 196 GLU A CA 1
ATOM 1508 C C . GLU A 1 196 ? 1.658 -1.578 -20.909 1.00 84.75 196 GLU A C 1
ATOM 1510 O O . GLU A 1 196 ? 0.564 -1.427 -21.445 1.00 84.75 196 GLU A O 1
ATOM 1515 N N . THR A 1 197 ? 2.067 -2.761 -20.441 1.00 78.50 197 THR A N 1
ATOM 1516 C CA . THR A 1 197 ? 1.299 -4.009 -20.578 1.00 78.50 197 THR A CA 1
ATOM 1517 C C . THR A 1 197 ? 0.414 -4.295 -19.357 1.00 78.50 197 THR A C 1
ATOM 1519 O O . THR A 1 197 ? -0.605 -4.972 -19.473 1.00 78.50 197 THR A O 1
ATOM 1522 N N . THR A 1 198 ? 0.792 -3.801 -18.173 1.00 80.00 198 THR A N 1
ATOM 1523 C CA . THR A 1 198 ? 0.142 -4.120 -16.891 1.00 80.00 198 THR A CA 1
ATOM 1524 C C . THR A 1 198 ? -0.262 -2.862 -16.126 1.00 80.00 198 THR A C 1
ATOM 1526 O O . THR A 1 198 ? 0.523 -1.926 -15.979 1.00 80.00 198 THR A O 1
ATOM 1529 N N . GLU A 1 199 ? -1.471 -2.859 -15.562 1.00 75.00 199 GLU A N 1
ATOM 1530 C CA . GLU A 1 199 ? -1.956 -1.760 -14.729 1.00 75.00 199 GLU A CA 1
ATOM 1531 C C . GLU A 1 199 ? -1.152 -1.640 -13.427 1.00 75.00 199 GLU A C 1
ATOM 1533 O O . GLU A 1 199 ? -1.068 -2.587 -12.639 1.00 75.00 199 GLU A O 1
ATOM 1538 N N . ARG A 1 200 ? -0.637 -0.434 -13.147 1.00 70.88 200 ARG A N 1
ATOM 1539 C CA . ARG A 1 200 ? 0.106 -0.110 -11.910 1.00 70.88 200 ARG A CA 1
ATOM 1540 C C . ARG A 1 200 ? -0.663 -0.436 -10.631 1.00 70.88 200 ARG A C 1
ATOM 1542 O O . ARG A 1 200 ? -0.056 -0.730 -9.612 1.00 70.88 200 ARG A O 1
ATOM 1549 N N . ALA A 1 201 ? -1.990 -0.390 -10.692 1.00 68.56 201 ALA A N 1
ATOM 1550 C CA . ALA A 1 201 ? -2.881 -0.684 -9.580 1.00 68.56 201 ALA A CA 1
ATOM 1551 C C . ALA A 1 201 ? -2.758 -2.131 -9.064 1.00 68.56 201 ALA A C 1
ATOM 1553 O O . ALA A 1 201 ? -2.949 -2.377 -7.875 1.00 68.56 201 ALA A O 1
ATOM 1554 N N . SER A 1 202 ? -2.436 -3.074 -9.953 1.00 68.56 202 SER A N 1
ATOM 1555 C CA . SER A 1 202 ? -2.425 -4.517 -9.671 1.00 68.56 202 SER A CA 1
ATOM 1556 C C . SER A 1 202 ? -1.087 -5.047 -9.148 1.00 68.56 202 SER A C 1
ATOM 1558 O O . SER A 1 202 ? -0.974 -6.233 -8.834 1.00 68.56 202 SER A O 1
ATOM 1560 N N . VAL A 1 203 ? -0.063 -4.189 -9.056 1.00 77.38 203 VAL A N 1
ATOM 1561 C CA . VAL A 1 203 ? 1.313 -4.620 -8.795 1.00 77.38 203 VAL A CA 1
ATOM 1562 C C . VAL A 1 203 ? 2.012 -3.716 -7.783 1.00 77.38 203 VAL A C 1
ATOM 1564 O O . VAL A 1 203 ? 1.857 -2.498 -7.809 1.00 77.38 203 VAL A O 1
ATOM 1567 N N . GLN A 1 204 ? 2.814 -4.319 -6.904 1.00 71.44 204 GLN A N 1
ATOM 1568 C CA . GLN A 1 204 ? 3.702 -3.618 -5.975 1.00 71.44 204 GLN A CA 1
ATOM 1569 C C . GLN A 1 204 ? 4.935 -3.090 -6.716 1.00 71.44 204 GLN A C 1
ATOM 1571 O O . GLN A 1 204 ? 5.730 -3.878 -7.236 1.00 71.44 204 GLN A O 1
ATOM 1576 N N . SER A 1 205 ? 5.147 -1.772 -6.729 1.00 74.44 205 SER A N 1
ATOM 1577 C CA . SER A 1 205 ? 6.288 -1.171 -7.439 1.00 74.44 205 SER A CA 1
ATOM 1578 C C . SER A 1 205 ? 7.643 -1.671 -6.936 1.00 74.44 205 SER A C 1
ATOM 1580 O O . SER A 1 205 ? 8.565 -1.893 -7.724 1.00 74.44 205 SER A O 1
ATOM 1582 N N . ASP A 1 206 ? 7.758 -1.866 -5.624 1.00 76.81 206 ASP A N 1
ATOM 1583 C CA . ASP A 1 206 ? 9.035 -2.132 -4.966 1.00 76.81 206 ASP A CA 1
ATOM 1584 C C . ASP A 1 206 ? 9.497 -3.571 -5.225 1.00 76.81 206 ASP A C 1
ATOM 1586 O O . ASP A 1 206 ? 10.649 -3.788 -5.611 1.00 76.81 206 ASP A O 1
ATOM 1590 N N . ALA A 1 207 ? 8.577 -4.538 -5.139 1.00 81.56 207 ALA A N 1
ATOM 1591 C CA . ALA A 1 207 ? 8.842 -5.945 -5.435 1.00 81.56 207 ALA A CA 1
ATOM 1592 C C . ALA A 1 207 ? 9.254 -6.155 -6.900 1.00 81.56 207 ALA A C 1
ATOM 1594 O O . ALA A 1 207 ? 10.251 -6.825 -7.173 1.00 81.56 207 ALA A O 1
ATOM 1595 N N . VAL A 1 208 ? 8.548 -5.516 -7.842 1.00 85.00 208 VAL A N 1
ATOM 1596 C CA . VAL A 1 208 ? 8.897 -5.579 -9.270 1.00 85.00 208 VAL A CA 1
ATOM 1597 C C . VAL A 1 208 ? 10.270 -4.973 -9.514 1.00 85.00 208 VAL A C 1
ATOM 1599 O O . VAL A 1 208 ? 11.073 -5.552 -10.238 1.00 85.00 208 VAL A O 1
ATOM 1602 N N . SER A 1 209 ? 10.572 -3.828 -8.894 1.00 84.12 209 SER A N 1
ATOM 1603 C CA . SER A 1 209 ? 11.868 -3.172 -9.078 1.00 84.12 209 SER A CA 1
ATOM 1604 C C . SER A 1 209 ? 13.034 -4.025 -8.567 1.00 84.12 209 SER A C 1
ATOM 1606 O O . SER A 1 209 ? 14.092 -4.055 -9.199 1.00 84.12 209 SER A O 1
ATOM 1608 N N . LYS A 1 210 ? 12.839 -4.749 -7.457 1.00 88.06 210 LYS A N 1
ATOM 1609 C CA . LYS A 1 210 ? 13.824 -5.681 -6.902 1.00 88.06 210 LYS A CA 1
ATOM 1610 C C . LYS A 1 210 ? 14.031 -6.875 -7.838 1.00 88.06 210 LYS A C 1
ATOM 1612 O O . LYS A 1 210 ? 15.156 -7.087 -8.286 1.00 88.06 210 LYS A O 1
ATOM 1617 N N . LYS A 1 211 ? 12.949 -7.556 -8.227 1.00 86.44 211 LYS A N 1
ATOM 1618 C CA . LYS A 1 211 ? 12.986 -8.698 -9.159 1.00 86.44 211 LYS A CA 1
ATOM 1619 C C . LYS A 1 211 ? 13.589 -8.328 -10.516 1.00 86.44 211 LYS A C 1
ATOM 1621 O O . LYS A 1 211 ? 14.426 -9.043 -11.053 1.00 86.44 211 LYS A O 1
ATOM 1626 N N . ALA A 1 212 ? 13.234 -7.164 -11.052 1.00 86.56 212 ALA A N 1
ATOM 1627 C CA . ALA A 1 212 ? 13.797 -6.647 -12.294 1.00 86.56 212 ALA A CA 1
ATOM 1628 C C . ALA A 1 212 ? 15.310 -6.422 -12.216 1.00 86.56 212 ALA A C 1
ATOM 1630 O O . ALA A 1 212 ? 16.027 -6.719 -13.169 1.00 86.56 212 ALA A O 1
ATOM 1631 N N . ARG A 1 213 ? 15.813 -5.899 -11.091 1.00 86.75 213 ARG A N 1
ATOM 1632 C CA . ARG A 1 213 ? 17.257 -5.730 -10.878 1.00 86.75 213 ARG A CA 1
ATOM 1633 C C . ARG A 1 213 ? 17.962 -7.077 -10.800 1.00 86.75 213 ARG A C 1
ATOM 1635 O O . ARG A 1 213 ? 18.996 -7.224 -11.437 1.00 86.75 213 ARG A O 1
ATOM 1642 N N . GLU A 1 214 ? 17.399 -8.039 -10.077 1.00 87.94 214 GLU A N 1
ATOM 1643 C CA . GLU A 1 214 ? 17.939 -9.402 -9.968 1.00 87.94 214 GLU A CA 1
ATOM 1644 C C . GLU A 1 214 ? 17.977 -10.104 -11.342 1.00 87.94 214 GLU A C 1
ATOM 1646 O O . GLU A 1 214 ? 18.992 -10.696 -11.720 1.00 87.94 214 GLU A O 1
ATOM 1651 N N . MET A 1 215 ? 16.922 -9.954 -12.149 1.00 84.69 215 MET A N 1
ATOM 1652 C CA . MET A 1 215 ? 16.848 -10.483 -13.517 1.00 84.69 215 MET A CA 1
ATOM 1653 C C . MET A 1 215 ? 17.886 -9.840 -14.448 1.00 84.69 215 MET A C 1
ATOM 1655 O O . MET A 1 215 ? 18.583 -10.532 -15.186 1.00 84.69 215 MET A O 1
ATOM 1659 N N . VAL A 1 216 ? 18.049 -8.515 -14.393 1.00 85.88 216 VAL A N 1
ATOM 1660 C CA . VAL A 1 216 ? 19.068 -7.819 -15.196 1.00 85.88 216 VAL A CA 1
ATOM 1661 C C . VAL A 1 216 ? 20.482 -8.177 -14.724 1.00 85.88 216 VAL A C 1
ATOM 1663 O O . VAL A 1 216 ? 21.360 -8.386 -15.555 1.00 85.88 216 VAL A O 1
ATOM 1666 N N . GLN A 1 217 ? 20.722 -8.286 -13.414 1.00 85.00 217 GLN A N 1
ATOM 1667 C CA . GLN A 1 217 ? 22.031 -8.656 -12.863 1.00 85.00 217 GLN A CA 1
ATOM 1668 C C . GLN A 1 217 ? 22.445 -10.074 -13.264 1.00 85.00 217 GLN A C 1
ATOM 1670 O O . GLN A 1 217 ? 23.579 -10.268 -13.692 1.00 85.00 217 GLN A O 1
ATOM 1675 N N . SER A 1 218 ? 21.534 -11.046 -13.188 1.00 84.00 218 SER A N 1
ATOM 1676 C CA . SER A 1 218 ? 21.802 -12.423 -13.628 1.00 84.00 218 SER A CA 1
ATOM 1677 C C . SER A 1 218 ? 22.045 -12.528 -15.141 1.00 84.00 218 SER A C 1
ATOM 1679 O O . SER A 1 218 ? 22.926 -13.275 -15.572 1.00 84.00 218 SER A O 1
ATOM 1681 N N . ALA A 1 219 ? 21.350 -11.728 -15.957 1.00 81.25 219 ALA A N 1
ATOM 1682 C CA . ALA A 1 219 ? 21.576 -11.659 -17.404 1.00 81.25 219 ALA A CA 1
ATOM 1683 C C . ALA A 1 219 ? 22.901 -10.972 -17.794 1.00 81.25 219 ALA A C 1
ATOM 1685 O O . ALA A 1 219 ? 23.482 -11.297 -18.827 1.00 81.25 219 ALA A O 1
ATOM 1686 N N . VAL A 1 220 ? 23.384 -10.019 -16.988 1.00 79.12 220 VAL A N 1
ATOM 1687 C CA . VAL A 1 220 ? 24.690 -9.366 -17.195 1.00 79.12 220 VAL A CA 1
ATOM 1688 C C . VAL A 1 220 ? 25.836 -10.244 -16.693 1.00 79.12 220 VAL A C 1
ATOM 1690 O O . VAL A 1 220 ? 26.877 -10.277 -17.330 1.00 79.12 220 VAL A O 1
ATOM 1693 N N . ALA A 1 221 ? 25.657 -10.971 -15.586 1.00 77.88 221 ALA A N 1
ATOM 1694 C CA . ALA A 1 221 ? 26.693 -11.837 -15.014 1.00 77.88 221 ALA A CA 1
ATOM 1695 C C . ALA A 1 221 ? 26.957 -13.120 -15.825 1.00 77.88 221 ALA A C 1
ATOM 1697 O O . ALA A 1 221 ? 27.996 -13.750 -15.654 1.00 77.88 221 ALA A O 1
ATOM 1698 N N . SER A 1 222 ? 26.009 -13.527 -16.672 1.00 68.00 222 SER A N 1
ATOM 1699 C CA . SER A 1 222 ? 26.119 -14.708 -17.541 1.00 68.00 222 SER A CA 1
ATOM 1700 C C . SER A 1 222 ? 26.718 -14.411 -18.924 1.00 68.00 222 SER A C 1
ATOM 1702 O O . SER A 1 222 ? 26.861 -15.333 -19.726 1.00 68.00 222 SER A O 1
ATOM 1704 N N . LYS A 1 223 ? 27.067 -13.150 -19.202 1.00 57.31 223 LYS A N 1
ATOM 1705 C CA . LYS A 1 223 ? 27.709 -12.682 -20.437 1.00 57.31 223 LYS A CA 1
ATOM 1706 C C . LYS A 1 223 ? 29.145 -12.256 -20.169 1.00 57.31 223 LYS A C 1
ATOM 1708 O O . LYS A 1 223 ? 29.979 -12.517 -21.060 1.00 57.31 223 LYS A O 1
#

Solvent-accessible surface area (backbone atoms only — not comparable to full-atom values): 14164 Å² total; per-residue (Å²): 142,82,88,82,90,78,89,80,83,85,78,96,73,84,82,69,101,74,82,78,80,83,88,82,89,76,81,88,81,88,78,86,80,91,75,78,99,67,95,74,91,70,84,76,75,73,93,74,76,72,87,70,77,70,75,78,76,74,70,75,77,70,72,75,70,85,51,60,70,58,52,52,52,52,50,36,55,49,25,61,72,72,64,38,64,65,63,31,49,54,48,51,53,52,52,49,52,52,52,50,52,28,65,72,38,87,87,53,74,73,52,65,69,57,52,48,55,48,53,53,51,56,39,52,53,30,54,52,50,21,53,52,27,47,74,68,72,35,55,78,60,18,55,52,32,49,53,48,39,56,63,54,55,72,75,49,60,81,62,68,53,71,68,59,51,52,50,50,49,52,58,34,47,72,72,45,80,84,66,95,56,62,72,71,59,50,44,55,52,39,52,51,53,38,53,75,75,38,67,69,73,34,53,63,69,66,62,51,54,51,52,44,47,54,54,50,50,55,61,58,73,77,106

Radius of gyration: 32.32 Å; Cα contacts (8 Å, |Δi|>4): 112; chains: 1; bounding box: 84×82×52 Å

Organism: NCBI:txid456999

Secondary structure (DSSP, 8-state):
-------------PPPTT------------------S---------S--------------------HHHHHHHHHHHHHHTT-HHHHHHHHHHHHHHHHHHHH-SSSPPPHHHHHHHHHHHHHHHHHHHHHHHHTT-HHHHHHHHHHHHHHHTTSPPPPPHHHHHHHHHHHHHTS------HHHHHHHHHHHHHHHS-GGGS-HHHHHHHHHHHHHHHHHT-

Nearest PDB structures (foldseek):
  1ng6-assembly1_A  TM=8.744E-01  e=1.273E-06  Bacillus subtilis
  8xjg-assembly1_A  TM=6.617E-01  e=2.075E-07  Vibrio parahaemolyticus
  8xje-assembly3_C  TM=8.204E-01  e=7.043E-06  Campylobacter jejuni
  8xje-assembly1_A  TM=7.722E-01  e=7.813E-06  Campylobacter jejuni
  8xje-assembly4_D  TM=7.958E-01  e=6.542E-05  Campylobacter jejuni

Foldseek 3Di:
DDDDDDDDDDDDDDDDPPDDDDDDDDDDDDDDDDDDDDPDPDPPPPPPPDPPPPPPPPPVPPPDPPQLLVVLVVVLVVCVVVVVPLLNVLSVVLVVVQVVVQVVPPPGRDDRLVSLLSLLVLLVVLQVVLVVCVVVVNNVSSVSSVVSSVSSVVSADAADDPVVLLVLLVVLLVPDDCPPDDLVVSLVSSVVSSCVVDPSRRYHPVVSSVVSSVVSVVVVVVD

pLDDT: mean 74.46, std 20.29, range [32.56, 95.5]

Sequence (223 aa):
MACMSEGSLTPNSAPDADGRAVITNNMFRQRVCLCGSQVCFRYTLPRSALSFGIPARHFASDAPKFDVRIRLRDELKQAMKSKDSFRSTTIRSVLAEITNADKANKSAPITNDNILSLLQKSIARRTDSASQFRTASRTDLAEKEEAECQVLSGFLPAQLSEEEIDRRLSEAFSKLEVTVGNPGALVGKLMKVFYETTERASVQSDAVSKKAREMVQSAVASK

InterPro domains:
  IPR003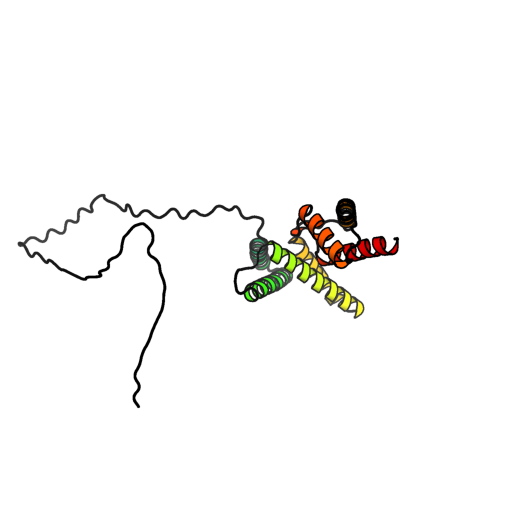789 Aspartyl/glutamyl-tRNA amidotransferase subunit B-like [SSF89095] (68-197)
  IPR019004 Uncharacterised protein YqeY/Aim41 [PF09424] (71-199)
  IPR019004 Uncharacterised protein YqeY/Aim41 [PTHR28055] (67-218)
  IPR042184 YqeY/Aim41, N-terminal domain [G3DSA:1.10.1510.10] (67-156)